Protein AF-A0A3D8J5A1-F1 (afdb_monomer_lite)

Foldseek 3Di:
DQFEFAAAEEEFDDCVQFPDDVCPPHPNPDGGHPVNVVVLCVVHNYLAYEYEDDPTPDQVSSVVVVLVVCVVDVRHQAYAGALVCVVVLPPRPRHQEYEDQCAVDDPCLLVDPVNVVSVVVQLVRPRYAYEYNAALVCLQSVLVVLVVSLSHQYECPQLNHDPLVDCPSSLVSLQSCQPSLSYAYELEHDLPDDPVRDLVSLLVSLVSNCVRQNLLRAAYHHHPPSDPDRPVRSCVSVVVSVVVVVDDPVSVSCRRPVSSCVRRVGASPKDKWKWKWFFDPVCVVVLCVCVVCPDPQLVVLCVVLQKDPWDWDDDDRMIIIIIIHRDDDNVVSVVSCVPRPVSVVSCVSNVVRTGEPDPPDRIGTDDDPDDDD

pLDDT: mean 92.97, std 7.78, range [48.56, 98.81]

Sequence (373 aa):
MQYSIVDTHFHIWERKDIPIEWIKHTKFDRDFSFEDYLKAYENIHLIGGVYIEIDSSDKQKEFAYISNLARQKNKILGIVTHTDTYLESIGVKKICGVREVLHTAKSTKINDKKFLETLSQIAKTKDFVFEACVLSDDIPELAKLAKEFKNLKIVLNHFGNPDIQNLENYKRDLLLLRDCANVYCKLSPSDHFDLQISQEKYEKLFAIVFEIFGKERMVFGSNYPVSSFTPKEWLEITTKNLKKLKLNDLDISKIYKDNAYLLYSISSPIQRFGQVIKVKKEKLDEYIALHSNVWKGVNDALKKSNIQNYSIYHYKDFLFAYFEYVGEDFAKDMEKIAQDPITKEWWKCTDPCQVSLSKTQQWLDIQEVFHLD

Structure (mmCIF, N/CA/C/O backbone):
data_AF-A0A3D8J5A1-F1
#
_entry.id   AF-A0A3D8J5A1-F1
#
loop_
_atom_site.group_PDB
_atom_site.id
_atom_site.type_symbol
_atom_site.label_atom_id
_atom_site.label_alt_id
_atom_site.label_comp_id
_atom_site.label_asym_id
_atom_site.label_entity_id
_atom_site.label_seq_id
_atom_site.pdbx_PDB_ins_code
_atom_site.Cartn_x
_atom_site.Cartn_y
_atom_site.Cartn_z
_atom_site.occupancy
_atom_site.B_iso_or_equiv
_atom_site.auth_seq_id
_atom_site.auth_comp_id
_atom_site.auth_asym_id
_atom_site.auth_atom_id
_atom_site.pdbx_PDB_model_num
ATOM 1 N N . MET A 1 1 ? 12.497 2.551 16.944 1.00 48.56 1 MET A N 1
ATOM 2 C CA . MET A 1 1 ? 11.028 2.523 16.803 1.00 48.56 1 MET A CA 1
ATOM 3 C C . MET A 1 1 ? 10.682 1.525 15.718 1.00 48.56 1 MET A C 1
ATOM 5 O O . MET A 1 1 ? 11.414 1.462 14.736 1.00 48.56 1 MET A O 1
ATOM 9 N N . GLN A 1 2 ? 9.639 0.726 15.919 1.00 79.88 2 GLN A N 1
ATOM 10 C CA . GLN A 1 2 ? 9.130 -0.205 14.915 1.00 79.88 2 GLN A CA 1
ATOM 11 C C . GLN A 1 2 ? 8.071 0.553 14.107 1.00 79.88 2 GLN A C 1
ATOM 13 O O . GLN A 1 2 ? 7.068 0.977 14.674 1.00 79.88 2 GLN A O 1
ATOM 18 N N . TYR A 1 3 ? 8.339 0.831 12.831 1.00 91.31 3 TYR A N 1
ATOM 19 C CA . TYR A 1 3 ? 7.370 1.514 11.972 1.00 91.31 3 TYR A CA 1
ATOM 20 C C . TYR A 1 3 ? 6.224 0.561 11.609 1.00 91.31 3 TYR A C 1
ATOM 22 O O . TYR A 1 3 ? 6.446 -0.640 11.442 1.00 91.31 3 TYR A O 1
ATOM 30 N N . SER A 1 4 ? 5.018 1.106 11.455 1.00 93.56 4 SER A N 1
ATOM 31 C CA . SER A 1 4 ? 3.888 0.389 10.861 1.00 93.56 4 SER A CA 1
ATOM 32 C C . SER A 1 4 ? 3.993 0.454 9.339 1.00 93.56 4 SER A C 1
ATOM 34 O O . SER A 1 4 ? 4.206 1.537 8.795 1.00 93.56 4 SER A O 1
ATOM 36 N N . ILE A 1 5 ? 3.851 -0.683 8.659 1.00 97.31 5 ILE A N 1
ATOM 37 C CA . ILE A 1 5 ? 4.144 -0.808 7.225 1.00 97.31 5 ILE A CA 1
ATOM 38 C C . ILE A 1 5 ? 2.876 -1.116 6.431 1.00 97.31 5 ILE A C 1
ATOM 40 O O . ILE A 1 5 ? 2.146 -2.053 6.764 1.00 97.31 5 ILE A O 1
ATOM 44 N N . VAL A 1 6 ? 2.656 -0.366 5.353 1.00 98.12 6 VAL A N 1
ATOM 45 C CA . VAL A 1 6 ? 1.813 -0.764 4.224 1.00 98.12 6 VAL A CA 1
ATOM 46 C C . VAL A 1 6 ? 2.735 -1.134 3.071 1.00 98.12 6 VAL A C 1
ATOM 48 O O . VAL A 1 6 ? 3.424 -0.283 2.512 1.00 98.12 6 VAL A O 1
ATOM 51 N N . ASP A 1 7 ? 2.767 -2.413 2.719 1.00 98.62 7 ASP A N 1
ATOM 52 C CA . ASP A 1 7 ? 3.565 -2.887 1.595 1.00 98.62 7 ASP A CA 1
ATOM 53 C C . ASP A 1 7 ? 2.820 -2.648 0.283 1.00 98.62 7 ASP A C 1
ATOM 55 O O . ASP A 1 7 ? 1.920 -3.399 -0.084 1.00 98.62 7 ASP A O 1
ATOM 59 N N . THR A 1 8 ? 3.172 -1.591 -0.439 1.00 98.69 8 THR A N 1
ATOM 60 C CA . THR A 1 8 ? 2.465 -1.233 -1.677 1.00 98.69 8 THR A CA 1
ATOM 61 C C . THR A 1 8 ? 2.812 -2.127 -2.867 1.00 98.69 8 THR A C 1
ATOM 63 O O . THR A 1 8 ? 2.357 -1.851 -3.978 1.00 98.69 8 THR A O 1
ATOM 66 N N . HIS A 1 9 ? 3.643 -3.159 -2.690 1.00 98.69 9 HIS A N 1
ATOM 67 C CA . HIS A 1 9 ? 4.037 -4.033 -3.789 1.00 98.69 9 HIS A CA 1
ATOM 68 C C . HIS A 1 9 ? 4.459 -5.406 -3.299 1.00 98.69 9 HIS A C 1
ATOM 70 O O . HIS A 1 9 ? 5.626 -5.635 -2.974 1.00 98.69 9 HIS A O 1
ATOM 76 N N . PHE A 1 10 ? 3.507 -6.326 -3.322 1.00 98.62 10 PHE A N 1
ATOM 77 C CA . PHE A 1 10 ? 3.778 -7.737 -3.133 1.00 98.62 10 PHE A CA 1
ATOM 78 C C . PHE A 1 10 ? 3.007 -8.570 -4.153 1.00 98.62 10 PHE A C 1
ATOM 80 O O . PHE A 1 10 ? 1.979 -8.154 -4.696 1.00 98.62 10 PHE A O 1
ATOM 87 N N . HIS A 1 11 ? 3.506 -9.776 -4.348 1.00 98.19 11 HIS A N 1
ATOM 88 C CA . HIS A 1 11 ? 2.942 -10.812 -5.185 1.00 98.19 11 HIS A CA 1
ATOM 89 C C . HIS A 1 11 ? 2.745 -12.067 -4.340 1.00 98.19 11 HIS A C 1
ATOM 91 O O . HIS A 1 11 ? 3.505 -12.341 -3.411 1.00 98.19 11 HIS A O 1
ATOM 97 N N . ILE A 1 12 ? 1.724 -12.842 -4.676 1.00 97.94 12 ILE A N 1
ATOM 98 C CA . ILE A 1 12 ? 1.476 -14.177 -4.131 1.00 97.94 12 ILE A CA 1
ATOM 99 C C . ILE A 1 12 ? 0.846 -15.019 -5.225 1.00 97.94 12 ILE A C 1
ATOM 101 O O . ILE A 1 12 ? 0.137 -14.490 -6.082 1.00 97.94 12 ILE A O 1
ATOM 105 N N . TRP A 1 13 ? 1.072 -16.324 -5.187 1.00 97.69 13 TRP A N 1
ATOM 106 C CA . TRP A 1 13 ? 0.448 -17.237 -6.129 1.00 97.69 13 TRP A CA 1
ATOM 107 C C . TRP A 1 13 ? 0.431 -18.674 -5.630 1.00 97.69 13 TRP A C 1
ATOM 109 O O . TRP A 1 13 ? 1.306 -19.125 -4.890 1.00 97.69 13 TRP A O 1
ATOM 119 N N . GLU A 1 14 ? -0.570 -19.394 -6.121 1.00 95.75 14 GLU A N 1
ATOM 120 C CA . GLU A 1 14 ? -0.740 -20.833 -5.980 1.00 95.75 14 GLU A CA 1
ATOM 121 C C . GLU A 1 14 ? -0.806 -21.405 -7.399 1.00 95.75 14 GLU A C 1
ATOM 123 O O . GLU A 1 14 ? -1.753 -21.125 -8.139 1.00 95.75 14 GLU A O 1
ATOM 128 N N . ARG A 1 15 ? 0.192 -22.189 -7.820 1.00 94.19 15 ARG A N 1
ATOM 129 C CA . ARG A 1 15 ? 0.335 -22.645 -9.221 1.00 94.19 15 ARG A CA 1
ATOM 130 C C . ARG A 1 15 ? -0.824 -23.520 -9.692 1.00 94.19 15 ARG A C 1
ATOM 132 O O . ARG A 1 15 ? -1.097 -23.600 -10.887 1.00 94.19 15 ARG A O 1
ATOM 139 N N . LYS A 1 16 ? -1.523 -24.175 -8.759 1.00 93.56 16 LYS A N 1
ATOM 140 C CA . LYS A 1 16 ? -2.752 -24.930 -9.056 1.00 93.56 16 LYS A CA 1
ATOM 141 C C . LYS A 1 16 ? -3.898 -24.007 -9.501 1.00 93.56 16 LYS A C 1
ATOM 143 O O . LYS A 1 16 ? -4.737 -24.403 -10.310 1.00 93.56 16 LYS A O 1
ATOM 148 N N . ASP A 1 17 ? -3.923 -22.779 -8.984 1.00 93.00 17 ASP A N 1
ATOM 149 C CA . ASP A 1 17 ? -5.004 -21.820 -9.177 1.00 93.00 17 ASP A CA 1
ATOM 150 C C . ASP A 1 17 ? -4.666 -20.819 -10.284 1.00 93.00 17 ASP A C 1
ATOM 152 O O . ASP A 1 17 ? -5.542 -20.511 -11.087 1.00 93.00 17 ASP A O 1
ATOM 156 N N . ILE A 1 18 ? -3.410 -20.379 -10.414 1.00 94.00 18 ILE A N 1
ATOM 157 C CA . ILE A 1 18 ? -2.995 -19.370 -11.400 1.00 94.00 18 ILE A CA 1
ATOM 158 C C . ILE A 1 18 ? -1.821 -19.888 -12.252 1.00 94.00 18 ILE A C 1
ATOM 160 O O . ILE A 1 18 ? -0.766 -20.203 -11.699 1.00 94.00 18 ILE A O 1
ATOM 164 N N . PRO A 1 19 ? -1.957 -19.967 -13.592 1.00 93.88 19 PRO A N 1
ATOM 165 C CA . PRO A 1 19 ? -0.869 -20.386 -14.470 1.00 93.88 19 PRO A CA 1
ATOM 166 C C . PRO A 1 19 ? 0.100 -19.228 -14.746 1.00 93.88 19 PRO A C 1
ATOM 168 O O . PRO A 1 19 ? -0.302 -18.149 -15.192 1.00 93.88 19 PRO A O 1
ATOM 171 N N . ILE A 1 20 ? 1.392 -19.450 -14.516 1.00 94.81 20 ILE A N 1
ATOM 172 C CA . ILE A 1 20 ? 2.431 -18.423 -14.644 1.00 94.81 20 ILE A CA 1
ATOM 173 C C . ILE A 1 20 ? 3.591 -19.016 -15.442 1.00 94.81 20 ILE A C 1
ATOM 175 O O . ILE A 1 20 ? 4.224 -19.978 -15.010 1.00 94.81 20 ILE A O 1
ATOM 179 N N . GLU A 1 21 ? 3.856 -18.472 -16.628 1.00 93.56 21 GLU A N 1
ATOM 180 C CA . GLU A 1 21 ? 4.870 -19.031 -17.530 1.00 93.56 21 GLU A CA 1
ATOM 181 C C . GLU A 1 21 ? 6.288 -18.595 -17.150 1.00 93.56 21 GLU A C 1
ATOM 183 O O . GLU A 1 21 ? 7.206 -19.413 -17.170 1.00 93.56 21 GLU A O 1
ATOM 188 N N . TRP A 1 22 ? 6.472 -17.335 -16.742 1.00 91.62 22 TRP A N 1
ATOM 189 C CA . TRP A 1 22 ? 7.800 -16.760 -16.501 1.00 91.62 22 TRP A CA 1
ATOM 190 C C . TRP A 1 22 ? 8.533 -17.356 -15.288 1.00 91.62 22 TRP A C 1
ATOM 192 O O . TRP A 1 22 ? 9.754 -17.246 -15.203 1.00 91.62 22 TRP A O 1
ATOM 202 N N . ILE A 1 23 ? 7.823 -18.022 -14.369 1.00 93.94 23 ILE A N 1
ATOM 203 C CA . ILE A 1 23 ? 8.442 -18.655 -13.194 1.00 93.94 23 ILE A CA 1
ATOM 204 C C . ILE A 1 23 ? 9.033 -20.036 -13.491 1.00 93.94 23 ILE A C 1
ATOM 206 O O . ILE A 1 23 ? 9.854 -20.508 -12.701 1.00 93.94 23 ILE A O 1
ATOM 210 N N . LYS A 1 24 ? 8.642 -20.698 -14.589 1.00 93.81 24 LYS A N 1
ATOM 211 C CA . LYS A 1 24 ? 9.072 -22.074 -14.887 1.00 93.81 24 LYS A CA 1
ATOM 212 C C . LYS A 1 24 ? 10.592 -22.158 -14.984 1.00 93.81 24 LYS A C 1
ATOM 214 O O . LYS A 1 24 ? 11.225 -21.335 -15.639 1.00 93.81 24 LYS A O 1
ATOM 219 N N . HIS A 1 25 ? 11.177 -23.172 -14.348 1.00 93.81 25 HIS A N 1
ATOM 220 C CA . HIS A 1 25 ? 12.636 -23.376 -14.293 1.00 93.81 25 HIS A CA 1
ATOM 221 C C . HIS A 1 25 ? 13.428 -22.251 -13.600 1.00 93.81 25 HIS A C 1
ATOM 223 O O . HIS A 1 25 ? 14.651 -22.184 -13.728 1.00 93.81 25 HIS A O 1
ATOM 229 N N . THR A 1 26 ? 12.761 -21.388 -12.833 1.00 93.44 26 THR A N 1
ATOM 230 C CA . THR A 1 26 ? 13.408 -20.378 -11.987 1.00 93.44 26 THR A CA 1
ATOM 231 C C . THR A 1 26 ? 13.314 -20.771 -10.509 1.00 93.44 26 THR A C 1
ATOM 233 O O . THR A 1 26 ? 12.595 -21.698 -10.135 1.00 93.44 26 THR A O 1
ATOM 236 N N . LYS A 1 27 ? 13.984 -20.021 -9.623 1.00 92.81 27 LYS A N 1
ATOM 237 C CA . LYS A 1 27 ? 13.817 -20.171 -8.162 1.00 92.81 27 LYS A CA 1
ATOM 238 C C . LYS A 1 27 ? 12.383 -19.894 -7.676 1.00 92.81 27 LYS A C 1
ATOM 240 O O . LYS A 1 27 ? 12.046 -20.238 -6.544 1.00 92.81 27 LYS A O 1
ATOM 245 N N . PHE A 1 28 ? 11.564 -19.266 -8.521 1.00 95.31 28 PHE A N 1
ATOM 246 C CA . PHE A 1 28 ? 10.176 -18.913 -8.249 1.00 95.31 28 PHE A CA 1
ATOM 247 C C . PHE A 1 28 ? 9.182 -19.999 -8.676 1.00 95.31 28 PHE A C 1
ATOM 249 O O . PHE A 1 28 ? 7.988 -19.819 -8.458 1.00 95.31 28 PHE A O 1
ATOM 256 N N . ASP A 1 29 ? 9.644 -21.133 -9.224 1.00 95.38 29 ASP A N 1
ATOM 257 C CA . ASP A 1 29 ? 8.801 -22.289 -9.574 1.00 95.38 29 ASP A CA 1
ATOM 258 C C . ASP A 1 29 ? 8.343 -23.075 -8.328 1.00 95.38 29 ASP A C 1
ATOM 260 O O . ASP A 1 29 ? 8.680 -24.239 -8.089 1.00 95.38 29 ASP A O 1
ATOM 264 N N . ARG A 1 30 ? 7.603 -22.384 -7.467 1.00 95.88 30 ARG A N 1
ATOM 265 C CA . ARG A 1 30 ? 7.028 -22.851 -6.206 1.00 95.88 30 ARG A CA 1
ATOM 266 C C . ARG A 1 30 ? 5.864 -21.944 -5.832 1.00 95.88 30 ARG A C 1
ATOM 268 O O . ARG A 1 30 ? 5.722 -20.859 -6.386 1.00 95.88 30 ARG A O 1
ATOM 275 N N . ASP A 1 31 ? 5.052 -22.386 -4.886 1.00 97.50 31 ASP A N 1
ATOM 276 C CA . ASP A 1 31 ? 3.944 -21.583 -4.376 1.00 97.50 31 ASP A CA 1
ATOM 277 C C . ASP A 1 31 ? 4.452 -20.564 -3.345 1.00 97.50 31 ASP A C 1
ATOM 279 O O . ASP A 1 31 ? 5.412 -20.823 -2.601 1.00 97.50 31 ASP A O 1
ATOM 283 N N . PHE A 1 32 ? 3.813 -19.397 -3.334 1.00 97.69 32 PHE A N 1
ATOM 284 C CA . PHE A 1 32 ? 4.023 -18.330 -2.361 1.00 97.69 32 PHE A CA 1
ATOM 285 C C . PHE A 1 32 ? 2.653 -17.873 -1.882 1.00 97.69 32 PHE A C 1
ATOM 287 O O . PHE A 1 32 ? 2.005 -17.027 -2.501 1.00 97.69 32 PHE A O 1
ATOM 294 N N . SER A 1 33 ? 2.202 -18.488 -0.793 1.00 97.25 33 SER A N 1
ATOM 295 C CA . SER A 1 33 ? 0.874 -18.254 -0.242 1.00 97.25 33 SER A CA 1
ATOM 296 C C . SER A 1 33 ? 0.780 -16.894 0.455 1.00 97.25 33 SER A C 1
ATOM 298 O O . SER A 1 33 ? 1.781 -16.267 0.820 1.00 97.25 33 SER A O 1
ATOM 300 N N . PHE A 1 34 ? -0.448 -16.447 0.716 1.00 97.56 34 PHE A N 1
ATOM 301 C CA . PHE A 1 34 ? -0.676 -15.267 1.549 1.00 97.56 34 PHE A CA 1
ATOM 302 C C . PHE A 1 34 ? -0.121 -15.439 2.971 1.00 97.56 34 PHE A C 1
ATOM 304 O O . PHE A 1 34 ? 0.399 -14.495 3.562 1.00 97.56 34 PHE A O 1
ATOM 311 N N . GLU A 1 35 ? -0.185 -16.647 3.521 1.00 97.50 35 GLU A N 1
ATOM 312 C CA . GLU A 1 35 ? 0.385 -16.972 4.823 1.00 97.50 35 GLU A CA 1
ATOM 313 C C . GLU A 1 35 ? 1.916 -16.871 4.818 1.00 97.50 35 GLU A C 1
ATOM 315 O O . GLU A 1 35 ? 2.491 -16.414 5.804 1.00 97.50 35 GLU A O 1
ATOM 320 N N . ASP A 1 36 ? 2.587 -17.241 3.725 1.00 98.12 36 ASP A N 1
ATOM 321 C CA . ASP A 1 36 ? 4.044 -17.094 3.611 1.00 98.12 36 ASP A CA 1
ATOM 322 C C . ASP A 1 36 ? 4.462 -15.629 3.494 1.00 98.12 36 ASP A C 1
ATOM 324 O O . ASP A 1 36 ? 5.452 -15.223 4.108 1.00 98.12 36 ASP A O 1
ATOM 328 N N . TYR A 1 37 ? 3.661 -14.819 2.800 1.00 98.38 37 TYR A N 1
ATOM 329 C CA . TYR A 1 37 ? 3.808 -13.366 2.798 1.00 98.38 37 TYR A CA 1
ATOM 330 C C . TYR A 1 37 ? 3.698 -12.784 4.217 1.00 98.38 37 TYR A C 1
ATOM 332 O O . TYR A 1 37 ? 4.567 -12.022 4.639 1.00 98.38 37 TYR A O 1
ATOM 340 N N . LEU A 1 38 ? 2.695 -13.189 5.007 1.00 97.50 38 LEU A N 1
ATOM 341 C CA . LEU A 1 38 ? 2.572 -12.728 6.397 1.00 97.50 38 LEU A CA 1
ATOM 342 C C . LEU A 1 38 ? 3.755 -13.173 7.270 1.00 97.50 38 LEU A C 1
ATOM 344 O O . LEU A 1 38 ? 4.246 -12.379 8.073 1.00 97.50 38 LEU A O 1
ATOM 348 N N . LYS A 1 39 ? 4.245 -14.408 7.098 1.00 97.81 39 LYS A N 1
ATOM 349 C CA . LYS A 1 39 ? 5.443 -14.904 7.802 1.00 97.81 39 LYS A CA 1
ATOM 350 C C . LYS A 1 39 ? 6.696 -14.108 7.438 1.00 97.81 39 LYS A C 1
ATOM 352 O O . LYS A 1 39 ? 7.538 -13.883 8.298 1.00 97.81 39 LYS A O 1
ATOM 357 N N . ALA A 1 40 ? 6.824 -13.639 6.197 1.00 97.56 40 ALA A N 1
ATOM 358 C CA . ALA A 1 40 ? 7.962 -12.815 5.778 1.00 97.56 40 ALA A CA 1
ATOM 359 C C . ALA A 1 40 ? 8.036 -11.461 6.515 1.00 97.56 40 ALA A C 1
ATOM 361 O O . ALA A 1 40 ? 9.093 -10.828 6.544 1.00 97.56 40 ALA A O 1
ATOM 362 N N . TYR A 1 41 ? 6.929 -11.042 7.134 1.00 97.31 41 TYR A N 1
ATOM 363 C CA . TYR A 1 41 ? 6.813 -9.862 7.990 1.00 97.31 41 TYR A CA 1
ATOM 364 C C . TYR A 1 41 ? 6.817 -10.189 9.490 1.00 97.31 41 TYR A C 1
ATOM 366 O O . TYR A 1 41 ? 6.463 -9.337 10.307 1.00 97.31 41 TYR A O 1
ATOM 374 N N . GLU A 1 42 ? 7.218 -11.397 9.891 1.00 92.19 42 GLU A N 1
ATOM 375 C CA . GLU A 1 42 ? 7.339 -11.746 11.305 1.00 92.19 42 GLU A CA 1
ATOM 376 C C . GLU A 1 42 ? 8.245 -10.738 12.036 1.00 92.19 42 GLU A C 1
ATOM 378 O O . GLU A 1 42 ? 9.321 -10.368 11.563 1.00 92.19 42 GLU A O 1
ATOM 383 N N . ASN A 1 43 ? 7.799 -10.266 13.203 1.00 90.75 43 ASN A N 1
ATOM 384 C CA . ASN A 1 43 ? 8.460 -9.206 13.976 1.00 90.75 43 ASN A CA 1
ATOM 385 C C . ASN A 1 43 ? 8.532 -7.833 13.274 1.00 90.75 43 ASN A C 1
ATOM 387 O O . ASN A 1 43 ? 9.307 -6.965 13.684 1.00 90.75 43 ASN A O 1
ATOM 391 N N . ILE A 1 44 ? 7.708 -7.590 12.256 1.00 94.50 44 ILE A N 1
ATOM 392 C CA . ILE A 1 44 ? 7.469 -6.275 11.652 1.00 94.50 44 ILE A CA 1
ATOM 393 C C . ILE A 1 44 ? 5.977 -5.973 11.785 1.00 94.50 44 ILE A C 1
ATOM 395 O O . ILE A 1 44 ? 5.131 -6.832 11.548 1.00 94.50 44 ILE A O 1
ATOM 399 N N . HIS A 1 45 ? 5.625 -4.742 12.159 1.00 95.06 45 HIS A N 1
ATOM 400 C CA . HIS A 1 45 ? 4.222 -4.346 12.241 1.00 95.06 45 HIS A CA 1
ATOM 401 C C . HIS A 1 45 ? 3.646 -4.091 10.838 1.00 95.06 45 HIS A C 1
ATOM 403 O O . HIS A 1 45 ? 3.522 -2.952 10.388 1.00 95.06 45 HIS A O 1
ATOM 409 N N . LEU A 1 46 ? 3.312 -5.165 10.122 1.00 95.88 46 LEU A N 1
ATOM 410 C CA . LEU A 1 46 ? 2.617 -5.097 8.840 1.00 95.88 46 LEU A CA 1
ATOM 411 C C . LEU A 1 46 ? 1.135 -4.788 9.067 1.00 95.88 46 LEU A C 1
ATOM 413 O O . LEU A 1 46 ? 0.407 -5.604 9.640 1.00 95.88 46 LEU A O 1
ATOM 417 N N . ILE A 1 47 ? 0.662 -3.655 8.556 1.00 94.38 47 ILE A N 1
ATOM 418 C CA . ILE A 1 47 ? -0.768 -3.327 8.499 1.00 94.38 47 ILE A CA 1
ATOM 419 C C . ILE A 1 47 ? -1.430 -4.205 7.437 1.00 94.38 47 ILE A C 1
ATOM 421 O O . ILE A 1 47 ? -2.393 -4.914 7.734 1.00 94.38 47 ILE A O 1
ATOM 425 N N . GLY A 1 48 ? -0.854 -4.211 6.238 1.00 95.75 48 GLY A N 1
ATOM 426 C CA . GLY A 1 48 ? -1.277 -4.978 5.075 1.00 95.75 48 GLY A CA 1
ATOM 427 C C . GLY A 1 48 ? -0.530 -4.509 3.830 1.00 95.75 48 GLY A C 1
ATOM 428 O O . GLY A 1 48 ? 0.470 -3.802 3.947 1.00 95.75 48 GLY A O 1
ATOM 429 N N . GLY A 1 49 ? -1.014 -4.868 2.647 1.00 97.75 49 GLY A N 1
ATOM 430 C CA . GLY A 1 49 ? -0.358 -4.483 1.405 1.00 97.75 49 GLY A CA 1
ATOM 431 C C . GLY A 1 49 ? -1.286 -4.328 0.210 1.00 97.75 49 GLY A C 1
ATOM 432 O O . GLY A 1 49 ? -2.473 -4.660 0.268 1.00 97.75 49 GLY A O 1
ATOM 433 N N . VAL A 1 50 ? -0.712 -3.842 -0.884 1.00 98.50 50 VAL A N 1
ATOM 434 C CA . VAL A 1 50 ? -1.329 -3.781 -2.207 1.00 98.50 50 VAL A CA 1
ATOM 435 C C . VAL A 1 50 ? -0.761 -4.920 -3.045 1.00 98.50 50 VAL A C 1
ATOM 437 O O . VAL A 1 50 ? 0.437 -4.950 -3.329 1.00 98.50 50 VAL A O 1
ATOM 440 N N . TYR A 1 51 ? -1.629 -5.865 -3.407 1.00 98.62 51 TYR A N 1
ATOM 441 C CA . TYR A 1 51 ? -1.279 -6.928 -4.341 1.00 98.62 51 TYR A CA 1
ATOM 442 C C . TYR A 1 51 ? -1.063 -6.318 -5.719 1.00 98.62 51 TYR A C 1
ATOM 444 O O . TYR A 1 51 ? -1.886 -5.516 -6.164 1.00 98.62 51 TYR A O 1
ATOM 452 N N . ILE A 1 52 ? -0.007 -6.736 -6.401 1.00 98.50 52 ILE A N 1
ATOM 453 C CA . ILE A 1 52 ? 0.259 -6.368 -7.787 1.00 98.50 52 ILE A CA 1
ATOM 454 C C . ILE A 1 52 ? 0.161 -7.626 -8.645 1.00 98.50 52 ILE A C 1
ATOM 456 O O . ILE A 1 52 ? 0.651 -8.684 -8.243 1.00 98.50 52 ILE A O 1
ATOM 460 N N . GLU A 1 53 ? -0.463 -7.500 -9.815 1.00 97.38 53 GLU A N 1
ATOM 461 C CA . GLU A 1 53 ? -0.569 -8.597 -10.774 1.00 97.38 53 GLU A CA 1
ATOM 462 C C . GLU A 1 53 ? 0.779 -9.272 -11.088 1.00 97.38 53 GLU A C 1
ATOM 464 O O . GLU A 1 53 ? 1.845 -8.656 -10.965 1.00 97.38 53 GLU A O 1
ATOM 469 N N . ILE A 1 54 ? 0.728 -10.556 -11.438 1.00 95.81 54 ILE A N 1
ATOM 470 C CA . ILE A 1 54 ? 1.906 -11.434 -11.548 1.00 95.81 54 ILE A CA 1
ATOM 471 C C . ILE A 1 54 ? 2.233 -11.851 -12.984 1.00 95.81 54 ILE A C 1
ATOM 473 O O . ILE A 1 54 ? 2.926 -12.849 -13.178 1.00 95.81 54 ILE A O 1
ATOM 477 N N . ASP A 1 55 ? 1.726 -11.138 -13.987 1.00 93.88 55 ASP A N 1
ATOM 478 C CA . ASP A 1 55 ? 1.848 -11.480 -15.406 1.00 93.88 55 ASP A CA 1
ATOM 479 C C . ASP A 1 55 ? 1.401 -12.923 -15.698 1.00 93.88 55 ASP A C 1
ATOM 481 O O . ASP A 1 55 ? 2.087 -13.718 -16.350 1.00 93.88 55 ASP A O 1
ATOM 485 N N . SER A 1 56 ? 0.246 -13.309 -15.139 1.00 94.75 56 SER A N 1
ATOM 486 C CA . SER A 1 56 ? -0.322 -14.628 -15.394 1.00 94.75 56 SER A CA 1
ATOM 487 C C . SER A 1 56 ? -0.655 -14.801 -16.875 1.00 94.75 56 SER A C 1
ATOM 489 O O . SER A 1 56 ? -1.237 -13.928 -17.522 1.00 94.75 56 SER A O 1
ATOM 491 N N . SER A 1 57 ? -0.384 -16.003 -17.387 1.00 92.62 57 SER A N 1
ATOM 492 C CA . SER A 1 57 ? -0.854 -16.425 -18.713 1.00 92.62 57 SER A CA 1
ATOM 493 C C . SER A 1 57 ? -2.386 -16.479 -18.829 1.00 92.62 57 SER A C 1
ATOM 495 O O . SER A 1 57 ? -2.911 -16.472 -19.941 1.00 92.62 57 SER A O 1
ATOM 497 N N . ASP A 1 58 ? -3.104 -16.481 -17.698 1.00 95.12 58 ASP A N 1
ATOM 498 C CA . ASP A 1 58 ? -4.558 -16.351 -17.613 1.00 95.12 58 ASP A CA 1
ATOM 499 C C . ASP A 1 58 ? -4.936 -15.219 -16.639 1.00 95.12 58 ASP A C 1
ATOM 501 O O . ASP A 1 58 ? -5.233 -15.423 -15.457 1.00 95.12 58 ASP A O 1
ATOM 505 N N . LYS A 1 59 ? -4.924 -13.993 -17.171 1.00 95.00 59 LYS A N 1
ATOM 506 C CA . LYS A 1 59 ? -5.186 -12.744 -16.436 1.00 95.00 59 LYS A CA 1
ATOM 507 C C . LYS A 1 59 ? -6.564 -12.707 -15.769 1.00 95.00 59 LYS A C 1
ATOM 509 O O . LYS A 1 59 ? -6.715 -12.133 -14.692 1.00 95.00 59 LYS A O 1
ATOM 514 N N . GLN A 1 60 ? -7.569 -13.330 -16.387 1.00 94.44 60 GLN A N 1
ATOM 515 C CA . GLN A 1 60 ? -8.931 -13.390 -15.845 1.00 94.44 60 GLN A CA 1
ATOM 516 C C . GLN A 1 60 ? -9.001 -14.337 -14.647 1.00 94.44 60 GLN A C 1
ATOM 518 O O . GLN A 1 60 ? -9.617 -14.013 -13.628 1.00 94.44 60 GLN A O 1
ATOM 523 N N . LYS A 1 61 ? -8.328 -15.490 -14.730 1.00 95.56 61 LYS A N 1
ATOM 524 C CA . LYS A 1 61 ? -8.239 -16.431 -13.611 1.00 95.56 61 LYS A CA 1
ATOM 525 C C . LYS A 1 61 ? -7.478 -15.835 -12.431 1.00 95.56 61 LYS A C 1
ATOM 527 O O . LYS A 1 61 ? -7.928 -15.975 -11.294 1.00 95.56 61 LYS A O 1
ATOM 532 N N . GLU A 1 62 ? -6.388 -15.118 -12.696 1.00 97.31 62 GLU A N 1
ATOM 533 C CA . GLU A 1 62 ? -5.669 -14.354 -11.676 1.00 97.31 62 GLU A CA 1
ATOM 534 C C . GLU A 1 62 ? -6.576 -13.312 -11.007 1.00 97.31 62 GLU A C 1
ATOM 536 O O . GLU A 1 62 ? -6.713 -13.318 -9.782 1.00 97.31 62 GLU A O 1
ATOM 541 N N . PHE A 1 63 ? -7.245 -12.466 -11.799 1.00 96.31 63 PHE A N 1
ATOM 542 C CA . PHE A 1 63 ? -8.169 -11.446 -11.300 1.00 96.31 63 PHE A CA 1
ATOM 543 C C . PHE A 1 63 ? -9.265 -12.050 -10.412 1.00 96.31 63 PHE A C 1
ATOM 545 O O . PHE A 1 63 ? -9.522 -11.545 -9.313 1.00 96.31 63 PHE A O 1
ATOM 552 N N . ALA A 1 64 ? -9.881 -13.154 -10.841 1.00 95.19 64 ALA A N 1
ATOM 553 C CA . ALA A 1 64 ? -10.908 -13.848 -10.070 1.00 95.19 64 ALA A CA 1
ATOM 554 C C . ALA A 1 64 ? -10.354 -14.427 -8.757 1.00 95.19 64 ALA A C 1
ATOM 556 O O . ALA A 1 64 ? -10.976 -14.261 -7.701 1.00 95.19 64 ALA A O 1
ATOM 557 N N . TYR A 1 65 ? -9.181 -15.067 -8.806 1.00 96.19 65 TYR A N 1
ATOM 558 C CA . TYR A 1 65 ? -8.518 -15.638 -7.635 1.00 96.19 65 TYR A CA 1
ATOM 559 C C . TYR A 1 65 ? -8.232 -14.568 -6.578 1.00 96.19 65 TYR A C 1
ATOM 561 O O . TYR A 1 65 ? -8.696 -14.683 -5.438 1.00 96.19 65 TYR A O 1
ATOM 569 N N . ILE A 1 66 ? -7.521 -13.500 -6.952 1.00 97.06 66 ILE A N 1
ATOM 570 C CA . ILE A 1 66 ? -7.090 -12.484 -5.987 1.00 97.06 66 ILE A CA 1
ATOM 571 C C . ILE A 1 66 ? -8.267 -11.664 -5.455 1.00 97.06 66 ILE A C 1
ATOM 573 O O . ILE A 1 66 ? -8.314 -11.357 -4.261 1.00 97.06 66 ILE A O 1
ATOM 577 N N . SER A 1 67 ? -9.273 -11.396 -6.293 1.00 93.88 67 SER A N 1
ATOM 578 C CA . SER A 1 67 ? -10.511 -10.735 -5.867 1.00 93.88 67 SER A CA 1
ATOM 579 C C . SER A 1 67 ? -11.263 -11.559 -4.822 1.00 93.88 67 SER A C 1
ATOM 581 O O . SER A 1 67 ? -11.785 -11.004 -3.853 1.00 93.88 67 SER A O 1
ATOM 583 N N . ASN A 1 68 ? -11.313 -12.886 -4.978 1.00 93.50 68 ASN A N 1
ATOM 584 C CA . ASN A 1 68 ? -11.931 -13.767 -3.989 1.00 93.50 68 ASN A CA 1
ATOM 585 C C . ASN A 1 68 ? -11.106 -13.834 -2.695 1.00 93.50 68 ASN A C 1
ATOM 587 O O . ASN A 1 68 ? -11.658 -13.713 -1.600 1.00 93.50 68 ASN A O 1
ATOM 591 N N . LEU A 1 69 ? -9.784 -13.968 -2.812 1.00 92.38 69 LEU A N 1
ATOM 592 C CA . LEU A 1 69 ? -8.887 -14.033 -1.661 1.00 92.38 69 LEU A CA 1
ATOM 593 C C . LEU A 1 69 ? -8.949 -12.748 -0.820 1.00 92.38 69 LEU A C 1
ATOM 595 O O . LEU A 1 69 ? -9.063 -12.808 0.404 1.00 92.38 69 LEU A O 1
ATOM 599 N N . ALA A 1 70 ? -8.970 -11.576 -1.456 1.00 90.81 70 ALA A N 1
ATOM 600 C CA . ALA A 1 70 ? -9.009 -10.289 -0.763 1.00 90.81 70 ALA A CA 1
ATOM 601 C C . ALA A 1 70 ? -10.315 -10.025 0.002 1.00 90.81 70 ALA A C 1
ATOM 603 O O . ALA A 1 70 ? -10.319 -9.209 0.929 1.00 90.81 70 ALA A O 1
ATOM 604 N N . ARG A 1 71 ? -11.413 -10.724 -0.324 1.00 85.19 71 ARG A N 1
ATOM 605 C CA . ARG A 1 71 ? -12.650 -10.702 0.485 1.00 85.19 71 ARG A CA 1
ATOM 606 C C . ARG A 1 71 ? -12.477 -11.419 1.822 1.00 85.19 71 ARG A C 1
ATOM 608 O O . ARG A 1 71 ? -13.132 -11.056 2.787 1.00 85.19 71 ARG A O 1
ATOM 615 N N . GLN A 1 72 ? -11.601 -12.419 1.869 1.00 85.44 72 GLN A N 1
ATOM 616 C CA . GLN A 1 72 ? -11.359 -13.258 3.046 1.00 85.44 72 GLN A CA 1
ATOM 617 C C . GLN A 1 72 ? -10.164 -12.767 3.873 1.00 85.44 72 GLN A C 1
ATOM 619 O O . GLN A 1 72 ? -10.043 -13.084 5.054 1.00 85.44 72 GLN A O 1
ATOM 624 N N . LYS A 1 73 ? -9.247 -12.022 3.247 1.00 88.50 73 LYS A N 1
ATOM 625 C CA . LYS A 1 73 ? -7.975 -11.606 3.840 1.00 88.50 73 LYS A CA 1
ATOM 626 C C . LYS A 1 73 ? -7.923 -10.088 4.009 1.00 88.50 73 LYS A C 1
ATOM 628 O O . LYS A 1 73 ? -7.655 -9.337 3.072 1.00 88.50 73 LYS A O 1
ATOM 633 N N . ASN A 1 74 ? -8.130 -9.624 5.241 1.00 85.75 74 ASN A N 1
ATOM 634 C CA . ASN A 1 74 ? -8.228 -8.191 5.553 1.00 85.75 74 ASN A CA 1
ATOM 635 C C . ASN A 1 74 ? -6.920 -7.418 5.332 1.00 85.75 74 ASN A C 1
ATOM 637 O O . ASN A 1 74 ? -6.975 -6.227 5.052 1.00 85.75 74 ASN A O 1
ATOM 641 N N . LYS A 1 75 ? -5.760 -8.090 5.398 1.00 92.38 75 LYS A N 1
ATOM 642 C CA . LYS A 1 75 ? -4.448 -7.470 5.145 1.00 92.38 75 LYS A CA 1
ATOM 643 C C . LYS A 1 75 ? -4.107 -7.310 3.654 1.00 92.38 75 LYS A C 1
ATOM 645 O O . LYS A 1 75 ? -3.083 -6.714 3.347 1.00 92.38 75 LYS A O 1
ATOM 650 N N . ILE A 1 76 ? -4.955 -7.775 2.731 1.00 96.00 76 ILE A N 1
ATOM 651 C CA . ILE A 1 76 ? -4.932 -7.296 1.340 1.00 96.00 76 ILE A CA 1
ATOM 652 C C . ILE A 1 76 ? -5.753 -6.010 1.324 1.00 96.00 76 ILE A C 1
ATOM 654 O O . ILE A 1 76 ? -6.978 -6.063 1.440 1.00 96.00 76 ILE A O 1
ATOM 658 N N . LEU A 1 77 ? -5.082 -4.865 1.271 1.00 94.94 77 LEU A N 1
ATOM 659 C CA . LEU A 1 77 ? -5.708 -3.545 1.366 1.00 94.94 77 LEU A CA 1
ATOM 660 C C . LEU A 1 77 ? -6.132 -3.023 -0.008 1.00 94.94 77 LEU A C 1
ATOM 662 O O . LEU A 1 77 ? -7.168 -2.375 -0.122 1.00 94.94 77 LEU A O 1
ATOM 666 N N . GLY A 1 78 ? -5.353 -3.350 -1.038 1.00 96.25 78 GLY A N 1
ATOM 667 C CA . GLY A 1 78 ? -5.619 -2.997 -2.424 1.00 96.25 78 GLY A CA 1
ATOM 668 C C . GLY A 1 78 ? -5.152 -4.086 -3.385 1.00 96.25 78 GLY A C 1
ATOM 669 O O . GLY A 1 78 ? -4.354 -4.953 -3.023 1.00 96.25 78 GLY A O 1
ATOM 670 N N . ILE A 1 79 ? -5.659 -4.033 -4.606 1.00 97.75 79 ILE A N 1
ATOM 671 C CA . ILE A 1 79 ? -5.298 -4.901 -5.719 1.00 97.75 79 ILE A CA 1
ATOM 672 C C . ILE A 1 79 ? -5.069 -4.001 -6.925 1.00 97.75 79 ILE A C 1
ATOM 674 O O . ILE A 1 79 ? -5.955 -3.237 -7.323 1.00 97.75 79 ILE A O 1
ATOM 678 N N . VAL A 1 80 ? -3.900 -4.146 -7.528 1.00 98.19 80 VAL A N 1
ATOM 679 C CA . VAL A 1 80 ? -3.622 -3.662 -8.868 1.00 98.19 80 VAL A CA 1
ATOM 680 C C . VAL A 1 80 ? -3.678 -4.846 -9.826 1.00 98.19 80 VAL A C 1
ATOM 682 O O . VAL A 1 80 ? -2.900 -5.789 -9.695 1.00 98.19 80 VAL A O 1
ATOM 685 N N . THR A 1 81 ? -4.620 -4.803 -10.766 1.00 96.88 81 THR A N 1
ATOM 686 C CA . THR A 1 81 ? -4.823 -5.864 -11.763 1.00 96.88 81 THR A CA 1
ATOM 687 C C . THR A 1 81 ? -4.211 -5.496 -13.119 1.00 96.88 81 THR A C 1
ATOM 689 O O . THR A 1 81 ? -3.476 -4.521 -13.227 1.00 96.88 81 THR A O 1
ATOM 692 N N . HIS A 1 82 ? -4.486 -6.269 -14.162 1.00 95.06 82 HIS A N 1
ATOM 693 C CA . HIS A 1 82 ? -4.018 -5.997 -15.516 1.00 95.06 82 HIS A CA 1
ATOM 694 C C . HIS A 1 82 ? -4.796 -4.843 -16.145 1.00 95.06 82 HIS A C 1
ATOM 696 O O . HIS A 1 82 ? -5.984 -4.656 -15.892 1.00 95.06 82 HIS A O 1
ATOM 702 N N . THR A 1 83 ? -4.166 -4.101 -17.049 1.00 91.81 83 THR A N 1
ATOM 703 C CA . THR A 1 83 ? -4.886 -3.178 -17.948 1.00 91.81 83 THR A CA 1
ATOM 704 C C . THR A 1 83 ? -5.958 -3.895 -18.775 1.00 91.81 83 THR A C 1
ATOM 706 O O . THR A 1 83 ? -7.015 -3.322 -19.031 1.00 91.81 83 THR A O 1
ATOM 709 N N . ASP A 1 84 ? -5.720 -5.156 -19.151 1.00 89.12 84 ASP A N 1
ATOM 710 C CA . ASP A 1 84 ? -6.662 -5.992 -19.906 1.00 89.12 84 ASP A CA 1
ATOM 711 C C . ASP A 1 84 ? -7.944 -6.333 -19.132 1.00 89.12 84 ASP A C 1
ATOM 713 O O . ASP A 1 84 ? -8.967 -6.590 -19.758 1.00 89.12 84 ASP A O 1
ATOM 717 N N . THR A 1 85 ? -7.897 -6.330 -17.797 1.00 90.81 85 THR A N 1
ATOM 718 C CA . THR A 1 85 ? -9.038 -6.629 -16.910 1.00 90.81 85 THR A CA 1
ATOM 719 C C . THR A 1 85 ? -9.664 -5.360 -16.322 1.00 90.81 85 THR A C 1
ATOM 721 O O . THR A 1 85 ? -10.468 -5.420 -15.389 1.00 90.81 85 THR A O 1
ATOM 724 N N . TYR A 1 86 ? -9.285 -4.180 -16.832 1.00 92.12 86 TYR A N 1
ATOM 725 C CA . TYR A 1 86 ? -9.725 -2.891 -16.302 1.00 92.12 86 TYR A CA 1
ATOM 726 C C . TYR A 1 86 ? -11.254 -2.765 -16.251 1.00 92.12 86 TYR A C 1
ATOM 728 O O . TYR A 1 86 ? -11.787 -2.356 -15.219 1.00 92.12 86 TYR A O 1
ATOM 736 N N . LEU A 1 87 ? -11.965 -3.129 -17.323 1.00 90.19 87 LEU A N 1
ATOM 737 C CA . LEU A 1 87 ? -13.420 -2.956 -17.404 1.00 90.19 87 LEU A CA 1
ATOM 738 C C . LEU A 1 87 ? -14.155 -3.818 -16.368 1.00 90.19 87 LEU A C 1
ATOM 740 O O . LEU A 1 87 ? -15.101 -3.346 -15.739 1.00 90.19 87 LEU A O 1
ATOM 744 N N . GLU A 1 88 ? -13.690 -5.044 -16.143 1.00 91.44 88 GLU A N 1
ATOM 745 C CA . GLU A 1 88 ? -14.206 -5.977 -15.136 1.00 91.44 88 GLU A CA 1
ATOM 746 C C . GLU A 1 88 ? -13.897 -5.524 -13.708 1.00 91.44 88 GLU A C 1
ATOM 748 O O . GLU A 1 88 ? -14.579 -5.910 -12.758 1.00 91.44 88 GLU A O 1
ATOM 753 N N . SER A 1 89 ? -12.862 -4.704 -13.552 1.00 90.06 89 SER A N 1
ATOM 754 C CA . SER A 1 89 ? -12.377 -4.237 -12.261 1.00 90.06 89 SER A CA 1
ATOM 755 C C . SER A 1 89 ? -13.166 -3.045 -11.698 1.00 90.06 89 SER A C 1
ATOM 757 O O . SER A 1 89 ? -13.132 -2.787 -10.491 1.00 90.06 89 SER A O 1
ATOM 759 N N . ILE A 1 90 ? -13.920 -2.334 -12.545 1.00 88.38 90 ILE A N 1
ATOM 760 C CA . ILE A 1 90 ? -14.709 -1.164 -12.140 1.00 88.38 90 ILE A CA 1
ATOM 761 C C . ILE A 1 90 ? -15.781 -1.579 -11.122 1.00 88.38 90 ILE A C 1
ATOM 763 O O . ILE A 1 90 ? -16.638 -2.418 -11.387 1.00 88.38 90 ILE A O 1
ATOM 767 N N . GLY A 1 91 ? -15.755 -0.948 -9.945 1.00 83.44 91 GLY A N 1
ATOM 768 C CA . GLY A 1 91 ? -16.722 -1.190 -8.869 1.00 83.44 91 GLY A CA 1
ATOM 769 C C . GLY A 1 91 ? -16.440 -2.435 -8.021 1.00 83.44 91 GLY A C 1
ATOM 770 O O . GLY A 1 91 ? -17.182 -2.708 -7.075 1.00 83.44 91 GLY A O 1
ATOM 771 N N . VAL A 1 92 ? -15.366 -3.176 -8.300 1.00 87.19 92 VAL A N 1
ATOM 772 C CA . VAL A 1 92 ? -14.967 -4.329 -7.486 1.00 87.19 92 VAL A CA 1
ATOM 773 C C . VAL A 1 92 ? -14.213 -3.855 -6.238 1.00 87.19 92 VAL A C 1
ATOM 775 O O . VAL A 1 92 ? -13.239 -3.108 -6.319 1.00 87.19 92 VAL A O 1
ATOM 778 N N . LYS A 1 93 ? -14.663 -4.300 -5.053 1.00 85.19 93 LYS A N 1
ATOM 779 C CA . LYS A 1 93 ? -14.068 -3.931 -3.752 1.00 85.19 93 LYS A CA 1
ATOM 780 C C . LYS A 1 93 ? -12.561 -4.233 -3.752 1.00 85.19 93 LYS A C 1
ATOM 782 O O . LYS A 1 93 ? -12.158 -5.327 -4.137 1.00 85.19 93 LYS A O 1
ATOM 787 N N . LYS A 1 94 ? -11.762 -3.288 -3.244 1.00 90.00 94 LYS A N 1
ATOM 788 C CA . LYS A 1 94 ? -10.289 -3.335 -3.134 1.00 90.00 94 LYS A CA 1
ATOM 789 C C . LYS A 1 94 ? -9.505 -3.276 -4.449 1.00 90.00 94 LYS A C 1
ATOM 791 O O . LYS A 1 94 ? -8.285 -3.189 -4.361 1.00 90.00 94 LYS A O 1
ATOM 796 N N . ILE A 1 95 ? -10.125 -3.258 -5.632 1.00 94.50 95 ILE A N 1
ATOM 797 C CA . ILE A 1 95 ? -9.371 -2.866 -6.830 1.00 94.50 95 ILE A CA 1
ATOM 798 C C . ILE A 1 95 ? -9.071 -1.370 -6.726 1.00 94.50 95 ILE A C 1
ATOM 800 O O . ILE A 1 95 ? -9.988 -0.560 -6.594 1.00 94.50 95 ILE A O 1
ATOM 804 N N . CYS A 1 96 ? -7.791 -1.016 -6.782 1.00 95.31 96 CYS A N 1
ATOM 805 C CA . CYS A 1 96 ? -7.321 0.365 -6.677 1.00 95.31 96 CYS A CA 1
ATOM 806 C C . CYS A 1 96 ? -6.440 0.797 -7.854 1.00 95.31 96 CYS A C 1
ATOM 808 O O . CYS A 1 96 ? -5.962 1.929 -7.886 1.00 95.31 96 CYS A O 1
ATOM 810 N N . GLY A 1 97 ? -6.207 -0.072 -8.834 1.00 96.44 97 GLY A N 1
ATOM 811 C CA . GLY A 1 97 ? -5.441 0.308 -10.007 1.00 96.44 97 GLY A CA 1
ATOM 812 C C . GLY A 1 97 ? -5.252 -0.806 -11.012 1.00 96.44 97 GLY A C 1
ATOM 813 O O . GLY A 1 97 ? -5.722 -1.934 -10.836 1.00 96.44 97 GLY A O 1
ATOM 814 N N . VAL A 1 98 ? -4.512 -0.466 -12.058 1.00 96.50 98 VAL A N 1
ATOM 815 C CA . VAL A 1 98 ? -4.053 -1.412 -13.071 1.00 96.50 98 VAL A CA 1
ATOM 816 C C . VAL A 1 98 ? -2.559 -1.252 -13.333 1.00 96.50 98 VAL A C 1
ATOM 818 O O . VAL A 1 98 ? -1.996 -0.174 -13.137 1.00 96.50 98 VAL A O 1
ATOM 821 N N . ARG A 1 99 ? -1.918 -2.324 -13.782 1.00 95.69 99 ARG A N 1
ATOM 822 C CA . ARG A 1 99 ? -0.510 -2.370 -14.158 1.00 95.69 99 ARG A CA 1
ATOM 823 C C . ARG A 1 99 ? -0.366 -2.802 -15.601 1.00 95.69 99 ARG A C 1
ATOM 825 O O . ARG A 1 99 ? -1.122 -3.630 -16.105 1.00 95.69 99 ARG A O 1
ATOM 832 N N . GLU A 1 100 ? 0.656 -2.242 -16.229 1.00 89.12 100 GLU A N 1
ATOM 833 C CA . GLU A 1 100 ? 1.185 -2.715 -17.496 1.00 89.12 100 GLU A CA 1
ATOM 834 C C . GLU A 1 100 ? 2.683 -2.993 -17.344 1.00 89.12 100 GLU A C 1
ATOM 836 O O . GLU A 1 100 ? 3.434 -2.154 -16.828 1.00 89.12 100 GLU A O 1
ATOM 841 N N . VAL A 1 101 ? 3.126 -4.164 -17.802 1.00 83.31 101 VAL A N 1
ATOM 842 C CA . VAL A 1 101 ? 4.550 -4.507 -17.860 1.00 83.31 101 VAL A CA 1
ATOM 843 C C . VAL A 1 101 ? 5.112 -3.980 -19.177 1.00 83.31 101 VAL A C 1
ATOM 845 O O . VAL A 1 101 ? 4.948 -4.581 -20.236 1.00 83.31 101 VAL A O 1
ATOM 848 N N . LEU A 1 102 ? 5.752 -2.812 -19.121 1.00 78.69 102 LEU A N 1
ATOM 849 C CA . LEU A 1 102 ? 6.248 -2.110 -20.306 1.00 78.69 102 LEU A CA 1
ATOM 850 C C . LEU A 1 102 ? 7.689 -2.501 -20.669 1.00 78.69 102 LEU A C 1
ATOM 852 O O . LEU A 1 102 ? 8.068 -2.357 -21.826 1.00 78.69 102 LEU A O 1
ATOM 856 N N . HIS A 1 103 ? 8.461 -3.050 -19.724 1.00 71.56 103 HIS A N 1
ATOM 857 C CA . HIS A 1 103 ? 9.873 -3.394 -19.936 1.00 71.56 103 HIS A CA 1
ATOM 858 C C . HIS A 1 103 ? 10.122 -4.669 -20.768 1.00 71.56 103 HIS A C 1
ATOM 860 O O . HIS A 1 103 ? 11.223 -4.852 -21.284 1.00 71.56 103 HIS A O 1
ATOM 866 N N . THR A 1 104 ? 9.141 -5.574 -20.892 1.00 61.66 104 THR A N 1
ATOM 867 C CA . THR A 1 104 ? 9.282 -6.843 -21.641 1.00 61.66 104 THR A CA 1
ATOM 868 C C . THR A 1 104 ? 8.854 -6.728 -23.106 1.00 61.66 104 THR A C 1
ATOM 870 O O . THR A 1 104 ? 9.259 -7.536 -23.946 1.00 61.66 104 THR A O 1
ATOM 873 N N . ALA A 1 105 ? 8.062 -5.710 -23.448 1.00 51.50 105 ALA A N 1
ATOM 874 C CA . ALA A 1 105 ? 7.671 -5.429 -24.819 1.00 51.50 105 ALA A CA 1
ATOM 875 C C . ALA A 1 105 ? 8.739 -4.552 -25.480 1.00 51.50 105 ALA A C 1
ATOM 877 O O . ALA A 1 105 ? 9.152 -3.546 -24.920 1.00 51.50 105 ALA A O 1
ATOM 878 N N . LYS A 1 106 ? 9.167 -4.900 -26.697 1.00 50.28 106 LYS A N 1
ATOM 879 C CA . LYS A 1 106 ? 10.022 -4.056 -27.550 1.00 50.28 106 LYS A CA 1
ATOM 880 C C . LYS A 1 106 ? 9.407 -2.649 -27.704 1.00 50.28 106 LYS A C 1
ATOM 882 O O . LYS A 1 106 ? 8.565 -2.473 -28.572 1.00 50.28 106 LYS A O 1
ATOM 887 N N . SER A 1 107 ? 9.766 -1.718 -26.819 1.00 52.66 107 SER A N 1
ATOM 888 C CA . SER A 1 107 ? 9.680 -0.241 -26.824 1.00 52.66 107 SER A CA 1
ATOM 889 C C . SER A 1 107 ? 8.525 0.511 -27.528 1.00 52.66 107 SER A C 1
ATOM 891 O O . SER A 1 107 ? 8.613 1.726 -27.690 1.00 52.66 107 SER A O 1
ATOM 893 N N . THR A 1 108 ? 7.409 -0.119 -27.916 1.00 65.56 108 THR A N 1
ATOM 894 C CA . THR A 1 108 ? 6.311 0.577 -28.625 1.00 65.56 108 THR A CA 1
ATOM 895 C C . THR A 1 108 ? 4.989 0.616 -27.870 1.00 65.56 108 THR A C 1
ATOM 897 O O . THR A 1 108 ? 4.135 1.426 -28.221 1.00 65.56 108 THR A O 1
ATOM 900 N N . LYS A 1 109 ? 4.794 -0.210 -26.830 1.00 77.38 109 LYS A N 1
ATOM 901 C CA . LYS A 1 109 ? 3.490 -0.320 -26.146 1.00 77.38 109 LYS A CA 1
ATOM 902 C C . LYS A 1 109 ? 3.078 0.969 -25.433 1.00 77.38 109 LYS A C 1
ATOM 904 O O . LYS A 1 109 ? 1.901 1.302 -25.428 1.00 77.38 109 LYS A O 1
ATOM 909 N N . ILE A 1 110 ? 4.039 1.736 -24.919 1.00 82.31 110 ILE A N 1
ATOM 910 C CA . ILE A 1 110 ? 3.768 3.030 -24.276 1.00 82.31 110 ILE A CA 1
ATOM 911 C C . ILE A 1 110 ? 3.114 4.049 -25.230 1.00 82.31 110 ILE A C 1
ATOM 913 O O . ILE A 1 110 ? 2.394 4.934 -24.782 1.00 82.31 110 ILE A O 1
ATOM 917 N N . ASN A 1 111 ? 3.315 3.871 -26.541 1.00 82.75 111 ASN A N 1
ATOM 918 C CA . ASN A 1 111 ? 2.745 4.687 -27.613 1.00 82.75 111 ASN A CA 1
ATOM 919 C C . ASN A 1 111 ? 1.613 3.968 -28.371 1.00 82.75 111 ASN A C 1
ATOM 921 O O . ASN A 1 111 ? 1.132 4.470 -29.388 1.00 82.75 111 ASN A O 1
ATOM 925 N N . ASP A 1 112 ? 1.203 2.778 -27.922 1.00 88.06 112 ASP A N 1
ATOM 926 C CA . ASP A 1 112 ? 0.139 2.023 -28.571 1.00 88.06 112 ASP A CA 1
ATOM 927 C C . ASP A 1 112 ? -1.207 2.731 -28.390 1.00 88.06 112 ASP A C 1
ATOM 929 O O . ASP A 1 112 ? -1.615 3.080 -27.283 1.00 88.06 112 ASP A O 1
ATOM 933 N N . LYS A 1 113 ? -1.931 2.923 -29.495 1.00 89.44 113 LYS A N 1
ATOM 934 C CA . LYS A 1 113 ? -3.188 3.676 -29.492 1.00 89.44 113 LYS A CA 1
ATOM 935 C C . LYS A 1 113 ? -4.234 3.052 -28.564 1.00 89.44 113 LYS A C 1
ATOM 937 O O . LYS A 1 113 ? -4.914 3.786 -27.852 1.00 89.44 113 LYS A O 1
ATOM 942 N N . LYS A 1 114 ? -4.353 1.720 -28.548 1.00 88.44 114 LYS A N 1
ATOM 943 C CA . LYS A 1 114 ? -5.330 1.022 -27.701 1.00 88.44 114 LYS A CA 1
ATOM 944 C C . LYS A 1 114 ? -4.953 1.169 -26.228 1.00 88.44 114 LYS A C 1
ATOM 946 O O . LYS A 1 114 ? -5.821 1.419 -25.398 1.00 88.44 114 LYS A O 1
ATOM 951 N N . PHE A 1 115 ? -3.666 1.074 -25.907 1.00 89.31 115 PHE A N 1
ATOM 952 C CA . PHE A 1 115 ? -3.166 1.332 -24.560 1.00 89.31 115 PHE A CA 1
ATOM 953 C C . PHE A 1 115 ? -3.465 2.766 -24.092 1.00 89.31 115 PHE A C 1
ATOM 955 O O . PHE A 1 115 ? -3.997 2.948 -22.997 1.00 89.31 115 PHE A O 1
ATOM 962 N N . LEU A 1 116 ? -3.215 3.778 -24.930 1.00 91.69 116 LEU A N 1
ATOM 963 C CA . LEU A 1 116 ? -3.530 5.179 -24.617 1.00 91.69 116 LEU A CA 1
ATOM 964 C C . LEU A 1 116 ? -5.037 5.421 -24.441 1.00 91.69 116 LEU A C 1
ATOM 966 O O . LEU A 1 116 ? -5.446 6.167 -23.549 1.00 91.69 116 LEU A O 1
ATOM 970 N N . GLU A 1 117 ? -5.879 4.772 -25.249 1.00 92.25 117 GLU A N 1
ATOM 971 C CA . GLU A 1 117 ? -7.337 4.806 -25.087 1.00 92.25 117 GLU A CA 1
ATOM 972 C C . GLU A 1 117 ? -7.767 4.205 -23.740 1.00 92.25 117 GLU A C 1
ATOM 974 O O . GLU A 1 117 ? -8.588 4.805 -23.041 1.00 92.25 117 GLU A O 1
ATOM 979 N N . THR A 1 118 ? -7.179 3.076 -23.336 1.00 91.62 118 THR A N 1
ATOM 980 C CA . THR A 1 118 ? -7.414 2.466 -22.020 1.00 91.62 118 THR A CA 1
ATOM 981 C C . THR A 1 118 ? -6.939 3.379 -20.886 1.00 91.62 118 THR A C 1
ATOM 983 O O . THR A 1 118 ? -7.702 3.634 -19.955 1.00 91.62 118 THR A O 1
ATOM 986 N N . LEU A 1 119 ? -5.736 3.960 -20.974 1.00 92.31 119 LEU A N 1
ATOM 987 C CA . LEU A 1 119 ? -5.239 4.933 -19.989 1.00 92.31 119 LEU A CA 1
ATOM 988 C C . LEU A 1 119 ? -6.147 6.161 -19.870 1.00 92.31 119 LEU A C 1
ATOM 990 O O . LEU A 1 119 ? -6.404 6.624 -18.760 1.00 92.31 119 LEU A O 1
ATOM 994 N N . SER A 1 120 ? -6.691 6.659 -20.983 1.00 94.12 120 SER A N 1
ATOM 995 C CA . SER A 1 120 ? -7.659 7.762 -20.977 1.00 94.12 120 SER A CA 1
ATOM 996 C C . SER A 1 120 ? -8.946 7.411 -20.223 1.00 94.12 120 SER A C 1
ATOM 998 O O . SER A 1 120 ? -9.545 8.279 -19.582 1.00 94.12 120 SER A O 1
ATOM 1000 N N . GLN A 1 121 ? -9.384 6.15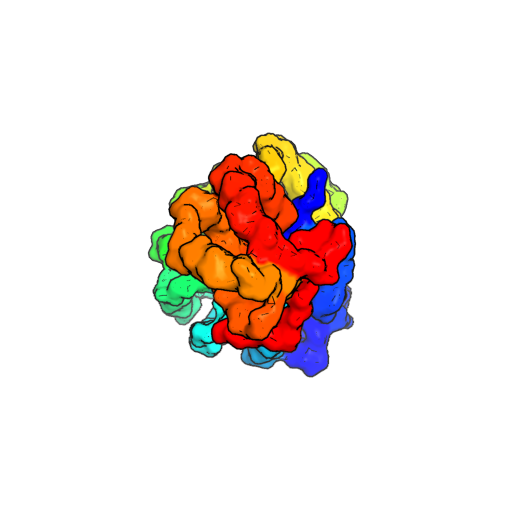0 -20.279 1.00 93.75 121 GLN A N 1
ATOM 1001 C CA . GLN A 1 121 ? -10.526 5.671 -19.496 1.00 93.75 121 GLN A CA 1
ATOM 1002 C C . GLN A 1 121 ? -10.166 5.554 -18.013 1.00 93.75 121 GLN A C 1
ATOM 1004 O O . GLN A 1 121 ? -10.879 6.110 -17.179 1.00 93.75 121 GLN A O 1
ATOM 1009 N N . ILE A 1 122 ? -9.019 4.949 -17.688 1.00 93.12 122 ILE A N 1
ATOM 1010 C CA . ILE A 1 122 ? -8.528 4.823 -16.306 1.00 93.12 122 ILE A CA 1
ATOM 1011 C C . ILE A 1 122 ? -8.375 6.202 -15.656 1.00 93.12 122 ILE A C 1
ATOM 1013 O O . ILE A 1 122 ? -8.804 6.394 -14.524 1.00 93.12 122 ILE A O 1
ATOM 1017 N N . ALA A 1 123 ? -7.863 7.198 -16.385 1.00 93.62 123 ALA A N 1
ATOM 1018 C CA . ALA A 1 123 ? -7.720 8.577 -15.912 1.00 93.62 123 ALA A CA 1
ATOM 1019 C C . ALA A 1 123 ? -9.055 9.254 -15.535 1.00 93.62 123 ALA A C 1
ATOM 1021 O O . ALA A 1 123 ? -9.052 10.274 -14.842 1.00 93.62 123 ALA A O 1
ATOM 1022 N N . LYS A 1 124 ? -10.192 8.722 -16.004 1.00 91.56 124 LYS A N 1
ATOM 1023 C CA . LYS A 1 124 ? -11.546 9.172 -15.639 1.00 91.56 124 LYS A CA 1
ATOM 1024 C C . LYS A 1 124 ? -12.131 8.368 -14.480 1.00 91.56 124 LYS A C 1
ATOM 1026 O O . LYS A 1 124 ? -13.106 8.812 -13.872 1.00 91.56 124 LYS A O 1
ATOM 1031 N N . THR A 1 125 ? -11.566 7.205 -14.165 1.00 87.31 125 THR A N 1
ATOM 1032 C CA . THR A 1 125 ? -11.972 6.409 -13.011 1.00 87.31 125 THR A CA 1
ATOM 1033 C C . THR A 1 125 ? -11.376 7.017 -11.758 1.00 87.31 125 THR A C 1
ATOM 1035 O O . THR A 1 125 ? -10.163 7.047 -11.559 1.00 87.31 125 THR A O 1
ATOM 1038 N N . LYS A 1 126 ? -12.258 7.513 -10.891 1.00 80.69 126 LYS A N 1
ATOM 1039 C CA . LYS A 1 126 ? -11.855 8.029 -9.590 1.00 80.69 126 LYS A CA 1
ATOM 1040 C C . LYS A 1 126 ? -11.106 6.939 -8.819 1.00 80.69 126 LYS A C 1
ATOM 1042 O O . LYS A 1 126 ? -11.502 5.778 -8.858 1.00 80.69 126 LYS A O 1
ATOM 1047 N N . ASP A 1 127 ? -10.061 7.342 -8.104 1.00 81.56 127 ASP A N 1
ATOM 1048 C CA . ASP A 1 127 ? -9.334 6.494 -7.155 1.00 81.56 127 ASP A CA 1
ATOM 1049 C C . ASP A 1 127 ? -8.525 5.334 -7.774 1.00 81.56 127 ASP A C 1
ATOM 1051 O O . ASP A 1 127 ? -7.904 4.577 -7.035 1.00 81.56 127 ASP A O 1
ATOM 1055 N N . PHE A 1 128 ? -8.446 5.236 -9.108 1.00 92.38 128 PHE A N 1
ATOM 1056 C CA . PHE A 1 128 ? -7.557 4.290 -9.786 1.00 92.38 128 PHE A CA 1
ATOM 1057 C C . PHE A 1 128 ? -6.148 4.854 -9.969 1.00 92.38 128 PHE A C 1
ATOM 1059 O O . PHE A 1 128 ? -5.956 6.018 -10.337 1.00 92.38 128 PHE A O 1
ATOM 1066 N N . VAL A 1 129 ? -5.158 3.988 -9.772 1.00 96.50 129 VAL A N 1
ATOM 1067 C CA . VAL A 1 129 ? -3.761 4.255 -10.116 1.00 96.50 129 VAL A CA 1
ATOM 1068 C C . VAL A 1 129 ? -3.320 3.445 -11.332 1.00 96.50 129 VAL A C 1
ATOM 1070 O O . VAL A 1 129 ? -3.841 2.360 -11.600 1.00 96.50 129 VAL A O 1
ATOM 1073 N N . PHE A 1 130 ? -2.317 3.953 -12.039 1.00 97.38 130 PHE A N 1
ATOM 1074 C CA . PHE A 1 130 ? -1.572 3.206 -13.044 1.00 97.38 130 PHE A CA 1
ATOM 1075 C C . PHE A 1 130 ? -0.171 2.860 -12.520 1.00 97.38 130 PHE A C 1
ATOM 1077 O O . PHE A 1 130 ? 0.644 3.750 -12.280 1.00 97.38 130 PHE A O 1
ATOM 1084 N N . GLU A 1 131 ? 0.119 1.573 -12.341 1.00 97.62 131 GLU A N 1
ATOM 1085 C CA . GLU A 1 131 ? 1.457 1.065 -12.017 1.00 97.62 131 GLU A CA 1
ATOM 1086 C C . GLU A 1 131 ? 2.295 0.948 -13.298 1.00 97.62 131 GLU A C 1
ATOM 1088 O O . GLU A 1 131 ? 2.055 0.087 -14.149 1.00 97.62 131 GLU A O 1
ATOM 1093 N N . ALA A 1 132 ? 3.303 1.807 -13.423 1.00 95.25 132 ALA A N 1
ATOM 1094 C CA . ALA A 1 132 ? 4.220 1.844 -14.550 1.00 95.25 132 ALA A CA 1
ATOM 1095 C C . ALA A 1 132 ? 5.470 1.004 -14.243 1.00 95.25 132 ALA A C 1
ATOM 1097 O O . ALA A 1 132 ? 6.386 1.443 -13.539 1.00 95.25 132 ALA A O 1
ATOM 1098 N N . CYS A 1 133 ? 5.520 -0.211 -14.793 1.00 92.31 133 CYS A N 1
ATOM 1099 C CA . CYS A 1 133 ? 6.693 -1.081 -14.719 1.00 92.31 133 CYS A CA 1
ATOM 1100 C C . CYS A 1 133 ? 7.549 -0.924 -15.984 1.00 92.31 133 CYS A C 1
ATOM 1102 O O . CYS A 1 133 ? 7.364 -1.635 -16.972 1.00 92.31 133 CYS A O 1
ATOM 1104 N N . VAL A 1 134 ? 8.463 0.045 -15.936 1.00 91.25 134 VAL A N 1
ATOM 1105 C CA . VAL A 1 134 ? 9.275 0.529 -17.065 1.00 91.25 134 VAL A CA 1
ATOM 1106 C C . VAL A 1 134 ? 10.769 0.278 -16.846 1.00 91.25 134 VAL A C 1
ATOM 1108 O O . VAL A 1 134 ? 11.189 0.074 -15.704 1.00 91.25 134 VAL A O 1
ATOM 1111 N N . LEU A 1 135 ? 11.576 0.326 -17.910 1.00 90.06 135 LEU A N 1
ATOM 1112 C CA . LEU A 1 135 ? 13.026 0.508 -17.777 1.00 90.06 135 LEU A CA 1
ATOM 1113 C C . LEU A 1 135 ? 13.358 1.995 -17.630 1.00 90.06 135 LEU A C 1
ATOM 1115 O O . LEU A 1 135 ? 12.546 2.864 -17.955 1.00 90.06 135 LEU A O 1
ATOM 1119 N N . SER A 1 136 ? 14.576 2.298 -17.179 1.00 89.62 136 SER A N 1
ATOM 1120 C CA . SER A 1 136 ? 15.032 3.689 -17.054 1.00 89.62 136 SER A CA 1
ATOM 1121 C C . SER A 1 136 ? 14.972 4.461 -18.373 1.00 89.62 136 SER A C 1
ATOM 1123 O O . SER A 1 136 ? 14.598 5.632 -18.371 1.00 89.62 136 SER A O 1
ATOM 1125 N N . ASP A 1 137 ? 15.249 3.795 -19.496 1.00 89.25 137 ASP A N 1
ATOM 1126 C CA . ASP A 1 137 ? 15.229 4.405 -20.831 1.00 89.25 137 ASP A CA 1
ATOM 1127 C C . ASP A 1 137 ? 13.816 4.822 -21.287 1.00 89.25 137 ASP A C 1
ATOM 1129 O O . ASP A 1 137 ? 13.678 5.685 -22.153 1.00 89.25 137 ASP A O 1
ATOM 1133 N N . ASP A 1 138 ? 12.759 4.270 -20.679 1.00 90.62 138 ASP A N 1
ATOM 1134 C CA . ASP A 1 138 ? 11.362 4.601 -20.992 1.00 90.62 138 ASP A CA 1
ATOM 1135 C C . ASP A 1 138 ? 10.815 5.760 -20.132 1.00 90.62 138 ASP A C 1
ATOM 1137 O O . ASP A 1 138 ? 9.713 6.264 -20.379 1.00 90.62 138 ASP A O 1
ATOM 1141 N N . ILE A 1 139 ? 11.564 6.222 -19.119 1.00 93.81 139 ILE A N 1
ATOM 1142 C CA . ILE A 1 139 ? 11.153 7.327 -18.233 1.00 93.81 139 ILE A CA 1
ATOM 1143 C C . ILE A 1 139 ? 10.783 8.606 -19.013 1.00 93.81 139 ILE A C 1
ATOM 1145 O O . ILE A 1 139 ? 9.782 9.237 -18.652 1.00 93.81 139 ILE A O 1
ATOM 1149 N N . PRO A 1 140 ? 11.500 9.014 -20.082 1.00 94.50 140 PRO A N 1
ATOM 1150 C CA . PRO A 1 140 ? 11.110 10.176 -20.877 1.00 94.50 140 PRO A CA 1
ATOM 1151 C C . PRO A 1 140 ? 9.718 10.056 -21.509 1.00 94.50 140 PRO A C 1
ATOM 1153 O O . PRO A 1 140 ? 8.979 11.042 -21.541 1.00 94.50 140 PRO A O 1
ATOM 1156 N N . GLU A 1 141 ? 9.333 8.868 -21.976 1.00 92.88 141 GLU A N 1
ATOM 1157 C CA . GLU A 1 141 ? 7.997 8.622 -22.532 1.00 92.88 141 GLU A CA 1
ATOM 1158 C C . GLU A 1 141 ? 6.938 8.593 -21.420 1.00 92.88 141 GLU A C 1
ATOM 1160 O O . GLU A 1 141 ? 5.886 9.225 -21.548 1.00 92.88 141 GLU A O 1
ATOM 1165 N N . LEU A 1 142 ? 7.247 7.987 -20.268 1.00 94.56 142 LEU A N 1
ATOM 1166 C CA . LEU A 1 142 ? 6.372 8.038 -19.092 1.00 94.56 142 LEU A CA 1
ATOM 1167 C C . LEU A 1 142 ? 6.119 9.482 -18.627 1.00 94.56 142 LEU A C 1
ATOM 1169 O O . LEU A 1 142 ? 5.001 9.828 -18.247 1.00 94.56 142 LEU A O 1
ATOM 1173 N N . ALA A 1 143 ? 7.129 10.351 -18.697 1.00 96.44 143 ALA A N 1
ATOM 1174 C CA . ALA A 1 143 ? 6.988 11.764 -18.357 1.00 96.44 143 ALA A CA 1
ATOM 1175 C C . ALA A 1 143 ? 6.053 12.515 -19.319 1.00 96.44 143 ALA A C 1
ATOM 1177 O O . ALA A 1 143 ? 5.360 13.443 -18.893 1.00 96.44 143 ALA A O 1
ATOM 1178 N N . LYS A 1 144 ? 5.999 12.132 -20.604 1.00 95.56 144 LYS A N 1
ATOM 1179 C CA . LYS A 1 144 ? 5.013 12.678 -21.553 1.00 95.56 144 LYS A CA 1
ATOM 1180 C C . LYS A 1 144 ? 3.602 12.239 -21.168 1.00 95.56 144 LYS A C 1
ATOM 1182 O O . LYS A 1 144 ? 2.737 13.103 -21.029 1.00 95.56 144 LYS A O 1
ATOM 1187 N N . LEU A 1 145 ? 3.405 10.947 -20.882 1.00 94.56 145 LEU A N 1
ATOM 1188 C CA . LEU A 1 145 ? 2.116 10.419 -20.417 1.00 94.56 145 LEU A CA 1
ATOM 1189 C C . LEU A 1 145 ? 1.642 11.108 -19.137 1.00 94.56 145 LEU A C 1
ATOM 1191 O O . LEU A 1 145 ? 0.488 11.514 -19.043 1.00 94.56 145 LEU A O 1
ATOM 1195 N N . ALA A 1 146 ? 2.530 11.301 -18.162 1.00 96.75 146 ALA A N 1
ATOM 1196 C CA . ALA A 1 146 ? 2.186 11.962 -16.908 1.00 96.75 146 ALA A CA 1
ATOM 1197 C C . ALA A 1 146 ? 1.706 13.408 -17.110 1.00 96.75 146 ALA A C 1
ATOM 1199 O O . ALA A 1 146 ? 0.776 13.853 -16.433 1.00 96.75 146 ALA A O 1
ATOM 1200 N N . LYS A 1 147 ? 2.313 14.133 -18.058 1.00 96.69 147 LYS A N 1
ATOM 1201 C CA . LYS A 1 147 ? 1.930 15.509 -18.415 1.00 96.69 147 LYS A CA 1
ATOM 1202 C C . LYS A 1 147 ? 0.617 15.573 -19.188 1.00 96.69 147 LYS A C 1
ATOM 1204 O O . LYS A 1 147 ? -0.102 16.565 -19.047 1.00 96.69 147 LYS A O 1
ATOM 1209 N N . GLU A 1 148 ? 0.322 14.555 -19.989 1.00 95.38 148 GLU A N 1
ATOM 1210 C CA . GLU A 1 148 ? -0.932 14.418 -20.729 1.00 95.38 148 GLU A CA 1
ATOM 1211 C C . GLU A 1 148 ? -2.092 14.056 -19.787 1.00 95.38 148 GLU A C 1
ATOM 1213 O O . GLU A 1 148 ? -3.094 14.770 -19.718 1.00 95.38 148 GLU A O 1
ATOM 1218 N N . PHE A 1 149 ? -1.922 13.016 -18.971 1.00 95.06 149 PHE A N 1
ATOM 1219 C CA . PHE A 1 149 ? -2.935 12.497 -18.052 1.00 95.06 149 PHE A CA 1
ATOM 1220 C C . PHE A 1 149 ? -2.747 13.026 -16.625 1.00 95.06 149 PHE A C 1
ATOM 1222 O O . PHE A 1 149 ? -2.578 12.261 -15.680 1.00 95.06 149 PHE A O 1
ATOM 1229 N N . LYS A 1 150 ? -2.825 14.349 -16.434 1.00 93.94 150 LYS A N 1
ATOM 1230 C CA . LYS A 1 150 ? -2.560 15.004 -15.130 1.00 93.94 150 LYS A CA 1
ATOM 1231 C C . LYS A 1 150 ? -3.435 14.522 -13.965 1.00 93.94 150 LYS A C 1
ATOM 1233 O O . LYS A 1 150 ? -3.041 14.670 -12.813 1.00 93.94 150 LYS A O 1
ATOM 1238 N N . ASN A 1 151 ? -4.616 13.976 -14.259 1.00 91.25 151 ASN A N 1
ATOM 1239 C CA . ASN A 1 151 ? -5.545 13.452 -13.253 1.00 91.25 151 ASN A CA 1
ATOM 1240 C C . ASN A 1 151 ? -5.308 11.970 -12.924 1.00 91.25 151 ASN A C 1
ATOM 1242 O O . ASN A 1 151 ? -5.862 11.472 -11.947 1.00 91.25 151 ASN A O 1
ATOM 1246 N N . LEU A 1 152 ? -4.496 11.267 -13.718 1.00 95.25 152 LEU A N 1
ATOM 1247 C CA . LEU A 1 152 ? -4.137 9.877 -13.472 1.00 95.25 152 LEU A CA 1
ATOM 1248 C C . LEU A 1 152 ? -2.960 9.830 -12.501 1.00 95.25 152 LEU A C 1
ATOM 1250 O O . LEU A 1 152 ? -1.886 10.347 -12.814 1.00 95.25 152 LEU A O 1
ATOM 1254 N N . LYS A 1 153 ? -3.145 9.188 -11.345 1.00 97.12 153 LYS A N 1
ATOM 1255 C CA . LYS A 1 153 ? -2.030 8.861 -10.452 1.00 97.12 153 LYS A CA 1
ATOM 1256 C C . LYS A 1 153 ? -1.200 7.752 -11.098 1.00 97.12 153 LYS A C 1
ATOM 1258 O O . LYS A 1 153 ? -1.733 6.693 -11.421 1.00 97.12 153 LYS A O 1
ATOM 1263 N N . ILE A 1 154 ? 0.092 7.994 -11.270 1.00 98.00 154 ILE A N 1
ATOM 1264 C CA . ILE A 1 154 ? 1.038 7.052 -11.874 1.00 98.00 154 ILE A CA 1
ATOM 1265 C C . ILE A 1 154 ? 2.058 6.646 -10.815 1.00 98.00 154 ILE A C 1
ATOM 1267 O O . ILE A 1 154 ? 2.611 7.502 -10.126 1.00 98.00 154 ILE A O 1
ATOM 1271 N N . VAL A 1 155 ? 2.330 5.352 -10.693 1.00 98.44 155 VAL A N 1
ATOM 1272 C CA . VAL A 1 155 ? 3.307 4.802 -9.751 1.00 98.44 155 VAL A CA 1
ATOM 1273 C C . VAL A 1 155 ? 4.482 4.242 -10.537 1.00 98.44 155 VAL A C 1
ATOM 1275 O O . VAL A 1 155 ? 4.333 3.277 -11.278 1.00 98.44 155 VAL A O 1
ATOM 1278 N N . LEU A 1 156 ? 5.649 4.865 -10.400 1.00 98.19 156 LEU A N 1
ATOM 1279 C CA . LEU A 1 156 ? 6.901 4.380 -10.965 1.00 98.19 156 LEU A CA 1
ATOM 1280 C C . LEU A 1 156 ? 7.418 3.215 -10.114 1.00 98.19 156 LEU A C 1
ATOM 1282 O O . LEU A 1 156 ? 7.837 3.414 -8.966 1.00 98.19 156 LEU A O 1
ATOM 1286 N N . ASN A 1 157 ? 7.400 2.009 -10.678 1.00 97.94 157 ASN A N 1
ATOM 1287 C CA . ASN A 1 157 ? 7.785 0.793 -9.962 1.00 97.94 157 ASN A CA 1
ATOM 1288 C C . ASN A 1 157 ? 9.295 0.630 -9.878 1.00 97.94 157 ASN A C 1
ATOM 1290 O O . ASN A 1 157 ? 10.007 0.979 -10.811 1.00 97.94 157 ASN A O 1
ATOM 1294 N N . HIS A 1 158 ? 9.774 0.070 -8.767 1.00 97.38 158 HIS A N 1
ATOM 1295 C CA . HIS A 1 158 ? 11.178 -0.294 -8.555 1.00 97.38 158 HIS A CA 1
ATOM 1296 C C . HIS A 1 158 ? 12.181 0.828 -8.861 1.00 97.38 158 HIS A C 1
ATOM 1298 O O . HIS A 1 158 ? 13.204 0.597 -9.502 1.00 97.38 158 HIS A O 1
ATOM 1304 N N . PHE A 1 159 ? 11.869 2.066 -8.457 1.00 97.19 159 PHE A N 1
ATOM 1305 C CA . PHE A 1 159 ? 12.643 3.260 -8.824 1.00 97.19 159 PHE A CA 1
ATOM 1306 C C . PHE A 1 159 ? 12.779 3.487 -10.345 1.00 97.19 159 PHE A C 1
ATOM 1308 O O . PHE A 1 159 ? 13.694 4.162 -10.782 1.00 97.19 159 PHE A O 1
ATOM 1315 N N . GLY A 1 160 ? 11.925 2.911 -11.187 1.00 95.12 160 GLY A N 1
ATOM 1316 C CA . GLY A 1 160 ? 12.097 2.938 -12.643 1.00 95.12 160 GLY A CA 1
ATOM 1317 C C . GLY A 1 160 ? 13.243 2.053 -13.138 1.00 95.12 160 GLY A C 1
ATOM 1318 O O . GLY A 1 160 ? 13.828 2.348 -14.177 1.00 95.12 160 GLY A O 1
ATOM 1319 N N . ASN A 1 161 ? 13.582 0.999 -12.384 1.00 94.06 161 ASN A N 1
ATOM 1320 C CA . ASN A 1 161 ? 14.627 0.024 -12.709 1.00 94.06 161 ASN A CA 1
ATOM 1321 C C . ASN A 1 161 ? 15.961 0.684 -13.116 1.00 94.06 161 ASN A C 1
ATOM 1323 O O . ASN A 1 161 ? 16.395 0.532 -14.261 1.00 94.06 161 ASN A O 1
ATOM 1327 N N . PRO A 1 162 ? 16.598 1.453 -12.211 1.00 93.50 162 PRO A N 1
ATOM 1328 C CA . PRO A 1 162 ? 17.839 2.157 -12.504 1.00 93.50 162 PRO A CA 1
ATOM 1329 C C . PRO A 1 162 ? 18.988 1.186 -12.757 1.00 93.50 162 PRO A C 1
ATOM 1331 O O . PRO A 1 162 ? 19.189 0.235 -11.997 1.00 93.50 162 PRO A O 1
ATOM 1334 N N . ASP A 1 163 ? 19.830 1.506 -13.740 1.00 90.19 163 ASP A N 1
ATOM 1335 C CA . ASP A 1 163 ? 21.191 0.978 -13.760 1.00 90.19 163 ASP A CA 1
ATOM 1336 C C . ASP A 1 163 ? 21.976 1.600 -12.598 1.00 90.19 163 ASP A C 1
ATOM 1338 O O . ASP A 1 163 ? 22.478 2.726 -12.657 1.00 90.19 163 ASP A O 1
ATOM 1342 N N . ILE A 1 164 ? 22.081 0.846 -11.506 1.00 88.56 164 ILE A N 1
ATOM 1343 C CA . ILE A 1 164 ? 22.750 1.289 -10.283 1.00 88.56 164 ILE A CA 1
ATOM 1344 C C . ILE A 1 164 ? 24.266 1.472 -10.455 1.00 88.56 164 ILE A C 1
ATOM 1346 O O . ILE A 1 164 ? 24.920 2.069 -9.593 1.00 88.56 164 ILE A O 1
ATOM 1350 N N . GLN A 1 165 ? 24.844 0.983 -11.557 1.00 84.88 165 GLN A N 1
ATOM 1351 C CA . GLN A 1 165 ? 26.234 1.251 -11.918 1.00 84.88 165 GLN A CA 1
ATOM 1352 C C . GLN A 1 165 ? 26.396 2.643 -12.544 1.00 84.88 165 GLN A C 1
ATOM 1354 O O . GLN A 1 165 ? 27.455 3.252 -12.379 1.00 84.88 165 GLN A O 1
ATOM 1359 N N . ASN A 1 166 ? 25.354 3.179 -13.189 1.00 87.12 166 ASN A N 1
ATOM 1360 C CA . ASN A 1 166 ? 25.372 4.474 -13.868 1.00 87.12 166 ASN A CA 1
ATOM 1361 C C . ASN A 1 166 ? 24.144 5.342 -13.534 1.00 87.12 166 ASN A C 1
ATOM 1363 O O . ASN A 1 166 ? 23.248 5.575 -14.347 1.00 87.12 166 ASN A O 1
ATOM 1367 N N . LEU A 1 167 ? 24.149 5.903 -12.325 1.00 93.75 167 LEU A N 1
ATOM 1368 C CA . LEU A 1 167 ? 23.053 6.742 -11.831 1.00 93.75 167 LEU A CA 1
ATOM 1369 C C . LEU A 1 167 ? 22.963 8.139 -12.478 1.00 93.75 167 LEU A C 1
ATOM 1371 O O . LEU A 1 167 ? 21.977 8.833 -12.244 1.00 93.75 167 LEU A O 1
ATOM 1375 N N . GLU A 1 168 ? 23.950 8.581 -13.266 1.00 92.75 168 GLU A N 1
ATOM 1376 C CA . GLU A 1 168 ? 23.919 9.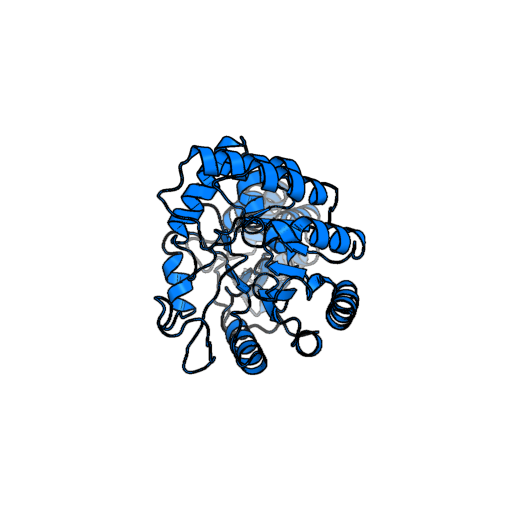918 -13.890 1.00 92.75 168 GLU A CA 1
ATOM 1377 C C . GLU A 1 168 ? 22.878 10.003 -15.012 1.00 92.75 168 GLU A C 1
ATOM 1379 O O . GLU A 1 168 ? 22.075 10.939 -15.044 1.00 92.75 168 GLU A O 1
ATOM 1384 N N . ASN A 1 169 ? 22.834 8.997 -15.893 1.00 91.31 169 ASN A N 1
ATOM 1385 C CA . ASN A 1 169 ? 21.818 8.918 -16.948 1.00 91.31 169 ASN A CA 1
ATOM 1386 C C . ASN A 1 169 ? 20.420 8.778 -16.344 1.00 91.31 169 ASN A C 1
ATOM 1388 O O . ASN A 1 169 ? 19.511 9.528 -16.692 1.00 91.31 169 ASN A O 1
ATOM 1392 N N . TYR A 1 170 ? 20.288 7.890 -15.358 1.00 95.06 170 TYR A N 1
ATOM 1393 C CA . TYR A 1 170 ? 19.046 7.722 -14.617 1.00 95.06 170 TYR A CA 1
ATOM 1394 C C . TYR A 1 170 ? 18.583 9.038 -13.970 1.00 95.06 170 TYR A C 1
ATOM 1396 O O . TYR A 1 170 ? 17.423 9.415 -14.122 1.00 95.06 170 TYR A O 1
ATOM 1404 N N . LYS A 1 171 ? 19.479 9.796 -13.315 1.00 96.81 171 LYS A N 1
ATOM 1405 C CA . LYS A 1 171 ? 19.141 11.111 -12.744 1.00 96.81 171 LYS A CA 1
ATOM 1406 C C . LYS A 1 171 ? 18.616 12.068 -13.812 1.00 96.81 171 LYS A C 1
ATOM 1408 O O . LYS A 1 171 ? 17.603 12.728 -13.580 1.00 96.81 171 LYS A O 1
ATOM 1413 N N . ARG A 1 172 ? 19.300 12.164 -14.958 1.00 95.62 172 ARG A N 1
ATOM 1414 C CA . ARG A 1 172 ? 18.903 13.043 -16.068 1.00 95.62 172 ARG A CA 1
ATOM 1415 C C . ARG A 1 172 ? 17.470 12.759 -16.514 1.00 95.62 172 ARG A C 1
ATOM 1417 O O . ARG A 1 172 ? 16.696 13.700 -16.672 1.00 95.62 172 ARG A O 1
ATOM 1424 N N . ASP A 1 173 ? 17.122 11.491 -16.682 1.00 94.81 173 ASP A N 1
ATOM 1425 C CA . ASP A 1 173 ? 15.811 11.109 -17.203 1.00 94.81 173 ASP A CA 1
ATOM 1426 C C . ASP A 1 173 ? 14.732 11.227 -16.113 1.00 94.81 173 ASP A C 1
ATOM 1428 O O . ASP A 1 173 ? 13.649 11.760 -16.364 1.00 94.81 173 ASP A O 1
ATOM 1432 N N . LEU A 1 174 ? 15.054 10.880 -14.862 1.00 97.12 174 LEU A N 1
ATOM 1433 C CA . LEU A 1 174 ? 14.142 11.022 -13.723 1.00 97.12 174 LEU A CA 1
ATOM 1434 C C . LEU A 1 174 ? 13.778 12.489 -13.427 1.00 97.12 174 LEU A C 1
ATOM 1436 O O . LEU A 1 174 ? 12.657 12.764 -12.993 1.00 97.12 174 LEU A O 1
ATOM 1440 N N . LEU A 1 175 ? 14.667 13.452 -13.712 1.00 97.56 175 LEU A N 1
ATOM 1441 C CA . LEU A 1 175 ? 14.373 14.889 -13.577 1.00 97.56 175 LEU A CA 1
ATOM 1442 C C . LEU A 1 175 ? 13.152 15.329 -14.401 1.00 97.56 175 LEU A C 1
ATOM 1444 O O . LEU A 1 175 ? 12.478 16.287 -14.018 1.00 97.56 175 LEU A O 1
ATOM 1448 N N . LEU A 1 176 ? 12.814 14.624 -15.486 1.00 97.38 176 LEU A N 1
ATOM 1449 C CA . LEU A 1 176 ? 11.629 14.914 -16.301 1.00 97.38 176 LEU A CA 1
ATOM 1450 C C . LEU A 1 176 ? 10.311 14.708 -15.533 1.00 97.38 176 LEU A C 1
ATOM 1452 O O . LEU A 1 176 ? 9.299 15.321 -15.888 1.00 97.38 176 LEU A O 1
ATOM 1456 N N . LEU A 1 177 ? 10.329 13.888 -14.476 1.00 98.00 177 LEU A N 1
ATOM 1457 C CA . LEU A 1 177 ? 9.186 13.605 -13.602 1.00 98.00 177 LEU A CA 1
ATOM 1458 C C . LEU A 1 177 ? 9.057 14.586 -12.429 1.00 98.00 177 LEU A C 1
ATOM 1460 O O . LEU A 1 177 ? 8.040 14.561 -11.730 1.00 98.00 177 LEU A O 1
ATOM 1464 N N . ARG A 1 178 ? 10.043 15.471 -12.211 1.00 96.38 178 ARG A N 1
ATOM 1465 C CA . ARG A 1 178 ? 10.057 16.409 -11.074 1.00 96.38 178 ARG A CA 1
ATOM 1466 C C . ARG A 1 178 ? 8.774 17.229 -10.991 1.00 96.38 178 ARG A C 1
ATOM 1468 O O . ARG A 1 178 ? 8.153 17.277 -9.933 1.00 96.38 178 ARG A O 1
ATOM 1475 N N . ASP A 1 179 ? 8.347 17.776 -12.125 1.00 93.88 179 ASP A N 1
ATOM 1476 C CA . ASP A 1 179 ? 7.189 18.672 -12.211 1.00 93.88 179 ASP A CA 1
ATOM 1477 C C . ASP A 1 179 ? 5.868 17.911 -12.475 1.00 93.88 179 ASP A C 1
ATOM 1479 O O . ASP A 1 179 ? 4.812 18.517 -12.657 1.00 93.88 179 ASP A O 1
ATOM 1483 N N . CYS A 1 180 ? 5.901 16.572 -12.486 1.00 97.69 180 CYS A N 1
ATOM 1484 C CA . CYS A 1 180 ? 4.726 15.720 -12.667 1.00 97.69 180 CYS A CA 1
ATOM 1485 C C . CYS A 1 180 ? 4.148 15.326 -11.300 1.00 97.69 180 CYS A C 1
ATOM 1487 O O . CYS A 1 180 ? 4.442 14.252 -10.779 1.00 97.69 180 CYS A O 1
ATOM 1489 N N . ALA A 1 181 ? 3.340 16.204 -10.698 1.00 96.75 181 ALA A N 1
ATOM 1490 C CA . ALA A 1 181 ? 2.797 16.016 -9.344 1.00 96.75 181 ALA A CA 1
ATOM 1491 C C . ALA A 1 181 ? 1.943 14.742 -9.168 1.00 96.75 181 ALA A C 1
ATOM 1493 O O . ALA A 1 181 ? 1.779 14.263 -8.050 1.00 96.75 181 ALA A O 1
ATOM 1494 N N . ASN A 1 182 ? 1.428 14.185 -10.265 1.00 97.44 182 ASN A N 1
ATOM 1495 C CA . ASN A 1 182 ? 0.654 12.947 -10.309 1.00 97.44 182 ASN A CA 1
ATOM 1496 C C . ASN A 1 182 ? 1.511 11.669 -10.352 1.00 97.44 182 ASN A C 1
ATOM 1498 O O . ASN A 1 182 ? 0.951 10.576 -10.374 1.00 97.44 182 ASN A O 1
ATOM 1502 N N . VAL A 1 183 ? 2.844 11.783 -10.360 1.00 98.44 183 VAL A N 1
ATOM 1503 C CA . VAL A 1 183 ? 3.758 10.632 -10.385 1.00 98.44 183 VAL A CA 1
ATOM 1504 C C . VAL A 1 183 ? 4.361 10.391 -9.007 1.00 98.44 183 VAL A C 1
ATOM 1506 O O . VAL A 1 183 ? 4.952 11.292 -8.406 1.00 98.44 183 VAL A O 1
ATOM 1509 N N . TYR A 1 184 ? 4.245 9.152 -8.548 1.00 98.69 184 TYR A N 1
ATOM 1510 C CA . TYR A 1 184 ? 4.774 8.625 -7.297 1.00 98.69 184 TYR A CA 1
ATOM 1511 C C . TYR A 1 184 ? 5.922 7.660 -7.589 1.00 98.69 184 TYR A C 1
ATOM 1513 O O . TYR A 1 184 ? 5.935 7.008 -8.629 1.00 98.69 184 TYR A O 1
ATOM 1521 N N . CYS A 1 185 ? 6.876 7.544 -6.671 1.00 98.62 185 CYS A N 1
ATOM 1522 C CA . CYS A 1 185 ? 7.970 6.586 -6.758 1.00 98.62 185 CYS A CA 1
ATOM 1523 C C . CYS A 1 185 ? 7.831 5.521 -5.682 1.00 98.62 185 CYS A C 1
ATOM 1525 O O . CYS A 1 185 ? 7.707 5.813 -4.488 1.00 98.62 185 CYS A O 1
ATOM 1527 N N . LYS A 1 186 ? 7.886 4.269 -6.114 1.00 98.56 186 LYS A N 1
ATOM 1528 C CA . LYS A 1 186 ? 7.830 3.124 -5.229 1.00 98.56 186 LYS A CA 1
ATOM 1529 C C . LYS A 1 186 ? 9.238 2.676 -4.858 1.00 98.56 186 LYS A C 1
ATOM 1531 O O . LYS A 1 186 ? 9.999 2.208 -5.707 1.00 98.56 186 LYS A O 1
ATOM 1536 N N . LEU A 1 187 ? 9.554 2.778 -3.570 1.00 98.56 187 LEU A N 1
ATOM 1537 C CA . LEU A 1 187 ? 10.802 2.331 -2.952 1.00 98.56 187 LEU A CA 1
ATOM 1538 C C . LEU A 1 187 ? 10.778 0.811 -2.796 1.00 98.56 187 LEU A C 1
ATOM 1540 O O . LEU A 1 187 ? 10.695 0.279 -1.690 1.00 98.56 187 LEU A O 1
ATOM 1544 N N . SER A 1 188 ? 10.796 0.128 -3.930 1.00 97.56 188 SER A N 1
ATOM 1545 C CA . SER A 1 188 ? 10.827 -1.327 -4.034 1.00 97.56 188 SER A CA 1
ATOM 1546 C C . SER A 1 188 ? 12.094 -1.752 -4.762 1.00 97.56 188 SER A C 1
ATOM 1548 O O . SER A 1 188 ? 12.551 -1.019 -5.640 1.00 97.56 188 SER A O 1
ATOM 1550 N N . PRO A 1 189 ? 12.709 -2.880 -4.390 1.00 95.06 189 PRO A N 1
ATOM 1551 C CA . PRO A 1 189 ? 13.945 -3.304 -5.019 1.00 95.06 189 PRO A CA 1
ATOM 1552 C C . PRO A 1 189 ? 13.659 -3.757 -6.452 1.00 95.06 189 PRO A C 1
ATOM 1554 O O . PRO A 1 189 ? 12.666 -4.442 -6.707 1.00 95.06 189 PRO A O 1
ATOM 1557 N N . SER A 1 190 ? 14.532 -3.348 -7.372 1.00 89.94 190 SER A N 1
ATOM 1558 C CA . SER A 1 190 ? 14.598 -3.910 -8.722 1.00 89.94 190 SER A CA 1
ATOM 1559 C C . SER A 1 190 ? 15.262 -5.289 -8.669 1.00 89.94 190 SER A C 1
ATOM 1561 O O . SER A 1 190 ? 16.030 -5.570 -7.747 1.00 89.94 190 SER A O 1
ATOM 1563 N N . ASP A 1 191 ? 15.012 -6.139 -9.662 1.00 85.00 191 ASP A N 1
ATOM 1564 C CA . ASP A 1 191 ? 15.502 -7.526 -9.702 1.00 85.00 191 ASP A CA 1
ATOM 1565 C C . ASP A 1 191 ? 17.037 -7.631 -9.689 1.00 85.00 191 ASP A C 1
ATOM 1567 O O . ASP A 1 191 ? 17.601 -8.635 -9.255 1.00 85.00 191 ASP A O 1
ATOM 1571 N N . HIS A 1 192 ? 17.726 -6.579 -10.136 1.00 86.06 192 HIS A N 1
ATOM 1572 C CA . HIS A 1 192 ? 19.189 -6.495 -10.160 1.00 86.06 192 HIS A CA 1
ATOM 1573 C C . HIS A 1 192 ? 19.794 -5.925 -8.871 1.00 86.06 192 HIS A C 1
ATOM 1575 O O . HIS A 1 192 ? 21.004 -5.706 -8.807 1.00 86.06 192 HIS A O 1
ATOM 1581 N N . PHE A 1 193 ? 18.975 -5.632 -7.858 1.00 92.38 193 PHE A N 1
ATOM 1582 C CA . PHE A 1 193 ? 19.473 -5.190 -6.562 1.00 92.38 193 PHE A CA 1
ATOM 1583 C C . PHE A 1 193 ? 19.826 -6.395 -5.687 1.00 92.38 193 PHE A C 1
ATOM 1585 O O . PHE A 1 193 ? 19.112 -7.396 -5.640 1.00 92.38 193 PHE A O 1
ATOM 1592 N N . ASP A 1 194 ? 20.926 -6.272 -4.955 1.00 91.50 194 ASP A N 1
ATOM 1593 C CA . ASP A 1 194 ? 21.436 -7.267 -4.024 1.00 91.50 194 ASP A CA 1
ATOM 1594 C C . ASP A 1 194 ? 22.239 -6.603 -2.886 1.00 91.50 194 ASP A C 1
ATOM 1596 O O . ASP A 1 194 ? 22.398 -5.376 -2.819 1.00 91.50 194 ASP A O 1
ATOM 1600 N N . LEU A 1 195 ? 22.735 -7.434 -1.967 1.00 88.31 195 LEU A N 1
ATOM 1601 C CA . LEU A 1 195 ? 23.560 -7.016 -0.830 1.00 88.31 195 LEU A CA 1
ATOM 1602 C C . LEU A 1 195 ? 25.019 -6.687 -1.207 1.00 88.31 195 LEU A C 1
ATOM 1604 O O . LEU A 1 195 ? 25.760 -6.202 -0.354 1.00 88.31 195 LEU A O 1
ATOM 1608 N N . GLN A 1 196 ? 25.453 -6.956 -2.443 1.00 90.06 196 GLN A N 1
ATOM 1609 C CA . GLN A 1 196 ? 26.808 -6.648 -2.919 1.00 90.06 196 GLN A CA 1
ATOM 1610 C C . GLN A 1 196 ? 26.930 -5.199 -3.402 1.00 90.06 196 GLN A C 1
ATOM 1612 O O . GLN A 1 196 ? 28.027 -4.631 -3.391 1.00 90.06 196 GLN A O 1
ATOM 1617 N N . ILE A 1 197 ? 25.819 -4.571 -3.799 1.00 91.19 197 ILE A N 1
ATOM 1618 C CA . ILE A 1 197 ? 25.783 -3.139 -4.104 1.00 91.19 197 ILE A CA 1
ATOM 1619 C C . ILE A 1 197 ? 26.227 -2.327 -2.884 1.00 91.19 197 ILE A C 1
ATOM 1621 O O . ILE A 1 197 ? 25.733 -2.491 -1.767 1.00 91.19 197 ILE A O 1
ATOM 1625 N N . SER A 1 198 ? 27.164 -1.403 -3.113 1.00 93.25 198 SER A N 1
ATOM 1626 C CA . SER A 1 198 ? 27.714 -0.586 -2.040 1.00 93.25 198 SER A CA 1
ATOM 1627 C C . SER A 1 198 ? 26.656 0.333 -1.431 1.00 93.25 198 SER A C 1
ATOM 1629 O O . SER A 1 198 ? 25.804 0.912 -2.108 1.00 93.25 198 SER A O 1
ATOM 1631 N N . GLN A 1 199 ? 26.775 0.538 -0.124 1.00 94.25 199 GLN A N 1
ATOM 1632 C CA . GLN A 1 199 ? 25.928 1.458 0.624 1.00 94.25 199 GLN A CA 1
ATOM 1633 C C . GLN A 1 199 ? 25.929 2.886 0.028 1.00 94.25 199 GLN A C 1
ATOM 1635 O O . GLN A 1 199 ? 24.894 3.546 0.029 1.00 94.25 199 GLN A O 1
ATOM 1640 N N . GLU A 1 200 ? 27.054 3.349 -0.526 1.00 95.25 200 GLU A N 1
ATOM 1641 C CA . GLU A 1 200 ? 27.163 4.652 -1.200 1.00 95.25 200 GLU A CA 1
ATOM 1642 C C . GLU A 1 200 ? 26.265 4.754 -2.445 1.00 95.25 200 GLU A C 1
ATOM 1644 O O . GLU A 1 200 ? 25.639 5.790 -2.678 1.00 95.25 200 GLU A O 1
ATOM 1649 N N . LYS A 1 201 ? 26.139 3.673 -3.226 1.00 95.62 201 LYS A N 1
ATOM 1650 C CA . LYS A 1 201 ? 25.253 3.645 -4.398 1.00 95.62 201 LYS A CA 1
ATOM 1651 C C . LYS A 1 201 ? 23.786 3.730 -3.995 1.00 95.62 201 LYS A C 1
ATOM 1653 O O . LYS A 1 201 ? 23.042 4.497 -4.606 1.00 95.62 201 LYS A O 1
ATOM 1658 N N . TYR A 1 202 ? 23.383 3.017 -2.941 1.00 96.19 202 TYR A N 1
ATOM 1659 C CA . TYR A 1 202 ? 22.036 3.163 -2.386 1.00 96.19 202 TYR A CA 1
ATOM 1660 C C . TYR A 1 202 ? 21.784 4.588 -1.883 1.00 96.19 202 TYR A C 1
ATOM 1662 O O . TYR A 1 202 ? 20.742 5.161 -2.185 1.00 96.19 202 TYR A O 1
ATOM 1670 N N . GLU A 1 203 ? 22.745 5.206 -1.195 1.00 97.00 203 GLU A N 1
ATOM 1671 C CA . GLU A 1 203 ? 22.608 6.595 -0.735 1.00 97.00 203 GLU A CA 1
ATOM 1672 C C . GLU A 1 203 ? 22.396 7.563 -1.889 1.00 97.00 203 GLU A C 1
ATOM 1674 O O . GLU A 1 203 ? 21.491 8.398 -1.836 1.00 97.00 203 GLU A O 1
ATOM 1679 N N . LYS A 1 204 ? 23.188 7.421 -2.955 1.00 97.50 204 LYS A N 1
ATOM 1680 C CA . LYS A 1 204 ? 23.062 8.244 -4.156 1.00 97.50 204 LYS A CA 1
ATOM 1681 C C . LYS A 1 204 ? 21.710 8.039 -4.842 1.00 97.50 204 LYS A C 1
ATOM 1683 O O . LYS A 1 204 ? 21.065 9.025 -5.192 1.00 97.50 204 LYS A O 1
ATOM 1688 N N . LEU A 1 205 ? 21.250 6.794 -4.984 1.00 97.75 205 LEU A N 1
ATOM 1689 C CA . LEU A 1 205 ? 19.935 6.481 -5.553 1.00 97.75 205 LEU A CA 1
ATOM 1690 C C . LEU A 1 205 ? 18.802 7.132 -4.747 1.00 97.75 205 LEU A C 1
ATOM 1692 O O . LEU A 1 205 ? 17.958 7.826 -5.313 1.00 97.75 205 LEU A O 1
ATOM 1696 N N . PHE A 1 206 ? 18.799 6.949 -3.424 1.00 98.25 206 PHE A N 1
ATOM 1697 C CA . PHE A 1 206 ? 17.773 7.525 -2.554 1.00 98.25 206 PHE A CA 1
ATOM 1698 C C . PHE A 1 206 ? 17.819 9.055 -2.553 1.00 98.25 206 PHE A C 1
ATOM 1700 O O . PHE A 1 206 ? 16.761 9.680 -2.549 1.00 98.25 206 PHE A O 1
ATOM 1707 N N . ALA A 1 207 ? 19.006 9.666 -2.612 1.00 98.38 207 ALA A N 1
ATOM 1708 C CA . ALA A 1 207 ? 19.147 11.115 -2.731 1.00 98.38 207 ALA A CA 1
ATOM 1709 C C . ALA A 1 207 ? 18.552 11.652 -4.041 1.00 98.38 207 ALA A C 1
ATOM 1711 O O . ALA A 1 207 ? 17.800 12.623 -4.000 1.00 98.38 207 ALA A O 1
ATOM 1712 N N . ILE A 1 208 ? 18.820 10.996 -5.177 1.00 98.25 208 ILE A N 1
ATOM 1713 C CA . ILE A 1 208 ? 18.244 11.360 -6.484 1.00 98.25 208 ILE A CA 1
ATOM 1714 C C . ILE A 1 208 ? 16.715 11.282 -6.439 1.00 98.25 208 ILE A C 1
ATOM 1716 O O . ILE A 1 208 ? 16.020 12.215 -6.833 1.00 98.25 208 ILE A O 1
ATOM 1720 N N . VAL A 1 209 ? 16.181 10.170 -5.934 1.00 98.25 209 VAL A N 1
ATOM 1721 C CA . VAL A 1 209 ? 14.732 9.940 -5.871 1.00 98.25 209 VAL A CA 1
ATOM 1722 C C . VAL A 1 209 ? 14.074 10.947 -4.928 1.00 98.25 209 VAL A C 1
ATOM 1724 O O . VAL A 1 209 ? 13.043 11.525 -5.262 1.00 98.25 209 VAL A O 1
ATOM 1727 N N . PHE A 1 210 ? 14.685 11.222 -3.778 1.00 98.56 210 PHE A N 1
ATOM 1728 C CA . PHE A 1 210 ? 14.162 12.198 -2.830 1.00 98.56 210 PHE A CA 1
ATOM 1729 C C . PHE A 1 210 ? 14.186 13.632 -3.375 1.00 98.56 210 PHE A C 1
ATOM 1731 O O . PHE A 1 210 ? 13.222 14.362 -3.161 1.00 98.56 210 PHE A O 1
ATOM 1738 N N . GLU A 1 211 ? 15.232 14.021 -4.114 1.00 97.88 211 GLU A N 1
ATOM 1739 C CA . GLU A 1 211 ? 15.325 15.324 -4.794 1.00 97.88 211 GLU A CA 1
ATOM 1740 C C . GLU A 1 211 ? 14.139 15.560 -5.745 1.00 97.88 211 GLU A C 1
ATOM 1742 O O . GLU A 1 211 ? 13.654 16.684 -5.872 1.00 97.88 211 GLU A O 1
ATOM 1747 N N . ILE A 1 212 ? 13.652 14.500 -6.394 1.00 97.81 212 ILE A N 1
ATOM 1748 C CA . ILE A 1 212 ? 12.622 14.581 -7.434 1.00 97.81 212 ILE A CA 1
ATOM 1749 C C . ILE A 1 212 ? 11.217 14.423 -6.854 1.00 97.81 212 ILE A C 1
ATOM 1751 O O . ILE A 1 212 ? 10.333 15.227 -7.150 1.00 97.81 212 ILE A O 1
ATOM 1755 N N . PHE A 1 213 ? 10.991 13.404 -6.025 1.00 98.44 213 PHE A N 1
ATOM 1756 C CA . PHE A 1 213 ? 9.656 13.054 -5.534 1.00 98.44 213 PHE A CA 1
ATOM 1757 C C . PHE A 1 213 ? 9.324 13.708 -4.193 1.00 98.44 21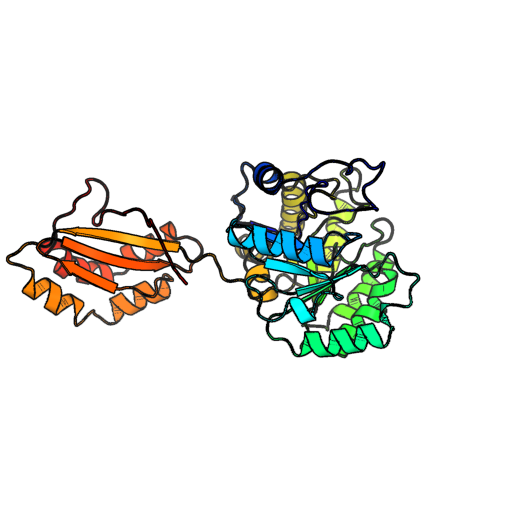3 PHE A C 1
ATOM 1759 O O . PHE A 1 213 ? 8.166 14.064 -3.952 1.00 98.44 213 PHE A O 1
ATOM 1766 N N . GLY A 1 214 ? 10.332 13.894 -3.338 1.00 98.00 214 GLY A N 1
ATOM 1767 C CA . GLY A 1 214 ? 10.159 14.267 -1.940 1.00 98.00 214 GLY A CA 1
ATOM 1768 C C . GLY A 1 214 ? 9.400 13.210 -1.129 1.00 98.00 214 GLY A C 1
ATOM 1769 O O . GLY A 1 214 ? 8.864 12.232 -1.651 1.00 98.00 214 GLY A O 1
ATOM 1770 N N . LYS A 1 215 ? 9.299 13.435 0.184 1.00 97.12 215 LYS A N 1
ATOM 1771 C CA . LYS A 1 215 ? 8.612 12.515 1.112 1.00 97.12 215 LYS A CA 1
ATOM 1772 C C . LYS A 1 215 ? 7.123 12.312 0.822 1.00 97.12 215 LYS A C 1
ATOM 1774 O O . LYS A 1 215 ? 6.546 11.349 1.297 1.00 97.12 215 LYS A O 1
ATOM 1779 N N . GLU A 1 216 ? 6.500 13.215 0.072 1.00 96.62 216 GLU A N 1
ATOM 1780 C CA . GLU A 1 216 ? 5.059 13.220 -0.215 1.00 96.62 216 GLU A CA 1
ATOM 1781 C C . GLU A 1 216 ? 4.664 12.236 -1.323 1.00 96.62 216 GLU A C 1
ATOM 1783 O O . GLU A 1 216 ? 3.508 11.829 -1.412 1.00 96.62 216 GLU A O 1
ATOM 1788 N N . ARG A 1 217 ? 5.616 11.859 -2.186 1.00 98.31 217 ARG A N 1
ATOM 1789 C CA . ARG A 1 217 ? 5.358 11.023 -3.369 1.00 98.31 217 ARG A CA 1
ATOM 1790 C C . ARG A 1 217 ? 6.176 9.737 -3.387 1.00 98.31 217 ARG A C 1
ATOM 1792 O O . ARG A 1 217 ? 6.281 9.093 -4.423 1.00 98.31 217 ARG A O 1
ATOM 1799 N N . MET A 1 218 ? 6.756 9.358 -2.253 1.00 98.75 218 MET A N 1
ATOM 1800 C CA . MET A 1 218 ? 7.499 8.109 -2.089 1.00 98.75 218 MET A CA 1
ATOM 1801 C C . MET A 1 218 ? 6.670 7.119 -1.269 1.00 98.75 218 MET A C 1
ATOM 1803 O O . MET A 1 218 ? 6.137 7.490 -0.224 1.00 98.75 218 MET A O 1
ATOM 1807 N N . VAL A 1 219 ? 6.571 5.869 -1.720 1.00 98.81 219 VAL A N 1
ATOM 1808 C CA . VAL A 1 219 ? 5.847 4.790 -1.019 1.00 98.81 219 VAL A CA 1
ATOM 1809 C C . VAL A 1 219 ? 6.718 3.546 -0.895 1.00 98.81 219 VAL A C 1
ATOM 1811 O O . VAL A 1 219 ? 7.495 3.245 -1.797 1.00 98.81 219 VAL A O 1
ATOM 1814 N N . PHE A 1 220 ? 6.615 2.814 0.212 1.00 98.75 220 PHE A N 1
ATOM 1815 C CA . PHE A 1 220 ? 7.362 1.569 0.416 1.00 98.75 220 PHE A CA 1
ATOM 1816 C C . PHE A 1 220 ? 6.729 0.381 -0.318 1.00 98.75 220 PHE A C 1
ATOM 1818 O O . PHE A 1 220 ? 5.513 0.204 -0.269 1.00 98.75 220 PHE A O 1
ATOM 1825 N N . GLY A 1 221 ? 7.549 -0.469 -0.939 1.00 98.50 221 GLY A N 1
ATOM 1826 C CA . GLY A 1 221 ? 7.130 -1.775 -1.452 1.00 98.50 221 GLY A CA 1
ATOM 1827 C C . GLY A 1 221 ? 8.239 -2.809 -1.270 1.00 98.50 221 GLY A C 1
ATOM 1828 O O . GLY A 1 221 ? 9.410 -2.474 -1.428 1.00 98.50 221 GLY A O 1
ATOM 1829 N N . SER A 1 222 ? 7.905 -4.049 -0.927 1.00 98.12 222 SER A N 1
ATOM 1830 C CA . SER A 1 222 ? 8.905 -5.102 -0.689 1.00 98.12 222 SER A CA 1
ATOM 1831 C C . SER A 1 222 ? 9.343 -5.819 -1.960 1.00 98.12 222 SER A C 1
ATOM 1833 O O . SER A 1 222 ? 10.455 -6.345 -2.008 1.00 98.12 222 SER A O 1
ATOM 1835 N N . ASN A 1 223 ? 8.472 -5.837 -2.974 1.00 97.69 223 ASN A N 1
ATOM 1836 C CA . ASN A 1 223 ? 8.582 -6.712 -4.137 1.00 97.69 223 ASN A CA 1
ATOM 1837 C C . ASN A 1 223 ? 8.671 -8.202 -3.735 1.00 97.69 223 ASN A C 1
ATOM 1839 O O . ASN A 1 223 ? 9.337 -9.004 -4.388 1.00 97.69 223 ASN A O 1
ATOM 1843 N N . TYR A 1 224 ? 8.045 -8.588 -2.616 1.00 97.88 224 TYR A N 1
ATOM 1844 C CA . TYR A 1 224 ? 7.963 -9.987 -2.197 1.00 97.88 224 TYR A CA 1
ATOM 1845 C C . TYR A 1 224 ? 7.165 -10.803 -3.228 1.00 97.88 224 TYR A C 1
ATOM 1847 O O . TYR A 1 224 ? 6.141 -10.315 -3.698 1.00 97.88 224 TYR A O 1
ATOM 1855 N N . PRO A 1 225 ? 7.561 -12.045 -3.556 1.00 96.62 225 PRO A N 1
ATOM 1856 C CA . PRO A 1 225 ? 8.784 -12.739 -3.153 1.00 96.62 225 PRO A CA 1
ATOM 1857 C C . PRO A 1 225 ? 9.920 -12.582 -4.180 1.00 96.62 225 PRO A C 1
ATOM 1859 O O . PRO A 1 225 ? 10.936 -13.261 -4.063 1.00 96.62 225 PRO A O 1
ATOM 1862 N N . VAL A 1 226 ? 9.728 -11.757 -5.216 1.00 94.75 226 VAL A N 1
ATOM 1863 C CA . VAL A 1 226 ? 10.603 -11.662 -6.399 1.00 94.75 226 VAL A CA 1
ATOM 1864 C C . VAL A 1 226 ? 11.934 -10.974 -6.076 1.00 94.75 226 VAL A C 1
ATOM 1866 O O . VAL A 1 226 ? 12.977 -11.304 -6.640 1.00 94.75 226 VAL A O 1
ATOM 1869 N N . SER A 1 227 ? 11.916 -10.084 -5.090 1.00 93.81 227 SER A N 1
ATOM 1870 C CA . SER A 1 227 ? 13.090 -9.428 -4.527 1.00 93.81 227 SER A CA 1
ATOM 1871 C C . SER A 1 227 ? 14.188 -10.404 -4.074 1.00 93.81 227 SER A C 1
ATOM 1873 O O . SER A 1 227 ? 13.929 -11.467 -3.506 1.00 93.81 227 SER A O 1
ATOM 1875 N N . SER A 1 228 ? 15.448 -9.992 -4.232 1.00 93.56 228 SER A N 1
ATOM 1876 C CA . SER A 1 228 ? 16.604 -10.650 -3.602 1.00 93.56 228 SER A CA 1
ATOM 1877 C C . SER A 1 228 ? 16.699 -10.402 -2.088 1.00 93.56 228 SER A C 1
ATOM 1879 O O . SER A 1 228 ? 17.548 -11.000 -1.432 1.00 93.56 228 SER A O 1
ATOM 1881 N N . PHE A 1 229 ? 15.844 -9.537 -1.538 1.00 95.88 229 PHE A N 1
ATOM 1882 C CA . PHE A 1 229 ? 15.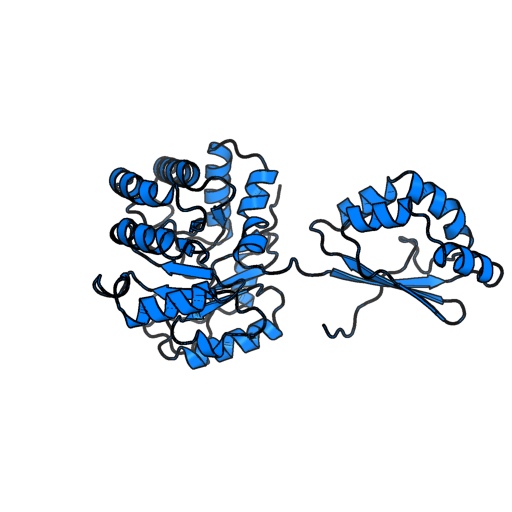780 -9.189 -0.121 1.00 95.88 229 PHE A CA 1
ATOM 1883 C C . PHE A 1 229 ? 14.508 -9.732 0.519 1.00 95.88 229 PHE A C 1
ATOM 1885 O O . PHE A 1 229 ? 13.416 -9.652 -0.049 1.00 95.88 229 PHE A O 1
ATOM 1892 N N . THR A 1 230 ? 14.624 -10.165 1.768 1.00 95.88 230 THR A N 1
ATOM 1893 C CA . THR A 1 230 ? 13.464 -10.277 2.653 1.00 95.88 230 THR A CA 1
ATOM 1894 C C . THR A 1 230 ? 12.864 -8.890 2.932 1.00 95.88 230 THR A C 1
ATOM 1896 O O . THR A 1 230 ? 13.579 -7.880 2.881 1.00 95.88 230 THR A O 1
ATOM 1899 N N . PRO A 1 231 ? 11.573 -8.800 3.310 1.00 96.75 231 PRO A N 1
ATOM 1900 C CA . PRO A 1 231 ? 10.977 -7.531 3.725 1.00 96.75 231 PRO A CA 1
ATOM 1901 C C . PRO A 1 231 ? 11.756 -6.823 4.838 1.00 96.75 231 PRO A C 1
ATOM 1903 O O . PRO A 1 231 ? 11.866 -5.599 4.829 1.00 96.75 231 PRO A O 1
ATOM 1906 N N . LYS A 1 232 ? 12.341 -7.590 5.768 1.00 96.38 232 LYS A N 1
ATOM 1907 C CA . LYS A 1 232 ? 13.178 -7.064 6.849 1.00 96.38 232 LYS A CA 1
ATOM 1908 C C . LYS A 1 232 ? 14.451 -6.401 6.327 1.00 96.38 232 LYS A C 1
ATOM 1910 O O . LYS A 1 232 ? 14.711 -5.252 6.673 1.00 96.38 232 LYS A O 1
ATOM 1915 N N . GLU A 1 233 ? 15.221 -7.097 5.494 1.00 96.75 233 GLU A N 1
ATOM 1916 C CA . GLU A 1 233 ? 16.465 -6.560 4.925 1.00 96.75 233 GLU A CA 1
ATOM 1917 C C . GLU A 1 233 ? 16.191 -5.306 4.094 1.00 96.75 233 GLU A C 1
ATOM 1919 O O . GLU A 1 233 ? 16.888 -4.299 4.231 1.00 96.75 233 GLU A O 1
ATOM 1924 N N . TRP A 1 234 ? 15.133 -5.329 3.277 1.00 97.56 234 TRP A N 1
ATOM 1925 C CA . TRP A 1 234 ? 14.764 -4.163 2.485 1.00 97.56 234 TRP A CA 1
ATOM 1926 C C . TRP A 1 234 ? 14.350 -2.980 3.364 1.00 97.56 234 TRP A C 1
ATOM 1928 O O . TRP A 1 234 ? 14.805 -1.860 3.132 1.00 97.56 234 TRP A O 1
ATOM 1938 N N . LEU A 1 235 ? 13.569 -3.224 4.422 1.00 97.06 235 LEU A N 1
ATOM 1939 C CA . LEU A 1 235 ? 13.179 -2.196 5.387 1.00 97.06 235 LEU A CA 1
ATOM 1940 C C . LEU A 1 235 ? 14.390 -1.593 6.118 1.00 97.06 235 LEU A C 1
ATOM 1942 O O . LEU A 1 235 ? 14.413 -0.391 6.394 1.00 97.06 235 LEU A O 1
ATOM 1946 N N . GLU A 1 236 ? 15.406 -2.395 6.436 1.00 96.69 236 GLU A N 1
ATOM 1947 C CA . GLU A 1 236 ? 16.655 -1.918 7.038 1.00 96.69 236 GLU A CA 1
ATOM 1948 C C . GLU A 1 236 ? 17.428 -1.006 6.072 1.00 96.69 236 GLU A C 1
ATOM 1950 O O . GLU A 1 236 ? 17.835 0.097 6.459 1.00 96.69 236 GLU A O 1
ATOM 1955 N N . ILE A 1 237 ? 17.558 -1.412 4.803 1.00 97.19 237 ILE A N 1
ATOM 1956 C CA . ILE A 1 237 ? 18.197 -0.615 3.744 1.00 97.19 237 ILE A CA 1
ATOM 1957 C C . ILE A 1 237 ? 17.436 0.698 3.532 1.00 97.19 237 ILE A C 1
ATOM 1959 O O . ILE A 1 237 ? 18.042 1.774 3.580 1.00 97.19 237 ILE A O 1
ATOM 1963 N N . THR A 1 238 ? 16.117 0.654 3.341 1.00 97.94 238 THR A N 1
ATOM 1964 C CA . THR A 1 238 ? 15.312 1.860 3.103 1.00 97.94 238 THR A CA 1
ATOM 1965 C C . THR A 1 238 ? 15.375 2.794 4.307 1.00 97.94 238 THR A C 1
ATOM 1967 O O . THR A 1 238 ? 15.641 3.983 4.142 1.00 97.94 238 THR A O 1
ATOM 1970 N N . THR A 1 239 ? 15.242 2.273 5.531 1.00 97.88 239 THR A N 1
ATOM 1971 C CA . THR A 1 239 ? 15.259 3.090 6.757 1.00 97.88 239 THR A CA 1
ATOM 1972 C C . THR A 1 239 ? 16.600 3.788 6.931 1.00 97.88 239 THR A C 1
ATOM 1974 O O . THR A 1 239 ? 16.646 4.977 7.254 1.00 97.88 239 THR A O 1
ATOM 1977 N N . LYS A 1 240 ? 17.705 3.072 6.702 1.00 97.62 240 LYS A N 1
ATOM 1978 C CA . LYS A 1 240 ? 19.054 3.635 6.794 1.00 97.62 240 LYS A CA 1
ATOM 1979 C C . LYS A 1 240 ? 19.241 4.796 5.817 1.00 97.62 240 LYS A C 1
ATOM 1981 O O . LYS A 1 240 ? 19.736 5.849 6.217 1.00 97.62 240 LYS A O 1
ATOM 1986 N N . ASN A 1 241 ? 18.813 4.628 4.567 1.00 98.38 241 ASN A N 1
ATOM 1987 C CA . ASN A 1 241 ? 18.954 5.661 3.542 1.00 98.38 241 ASN A CA 1
ATOM 1988 C C . ASN A 1 241 ? 18.020 6.859 3.785 1.00 98.38 241 ASN A C 1
ATOM 1990 O O . ASN A 1 241 ? 18.466 8.001 3.698 1.00 98.38 241 ASN A O 1
ATOM 1994 N N . LEU A 1 242 ? 16.769 6.635 4.200 1.00 98.31 242 LEU A N 1
ATOM 1995 C CA . LEU A 1 242 ? 15.842 7.718 4.562 1.00 98.31 242 LEU A CA 1
ATOM 1996 C C . LEU A 1 242 ? 16.349 8.542 5.759 1.00 98.31 242 LEU A C 1
ATOM 1998 O O . LEU A 1 242 ? 16.261 9.770 5.750 1.00 98.31 242 LEU A O 1
ATOM 2002 N N . LYS A 1 243 ? 16.966 7.900 6.759 1.00 97.31 243 LYS A N 1
ATOM 2003 C CA . LYS A 1 243 ? 17.607 8.609 7.881 1.00 97.31 243 LYS A CA 1
ATOM 2004 C C . LYS A 1 243 ? 18.821 9.427 7.449 1.00 97.31 243 LYS A C 1
ATOM 2006 O O . LYS A 1 243 ? 19.033 10.517 7.976 1.00 97.31 243 LYS A O 1
ATOM 2011 N N . LYS A 1 244 ? 19.599 8.954 6.470 1.00 97.75 244 LYS A N 1
ATOM 2012 C CA . LYS A 1 244 ? 20.712 9.733 5.896 1.00 97.75 244 LYS A CA 1
ATOM 2013 C C . LYS A 1 244 ? 20.246 10.993 5.165 1.00 97.75 244 LYS A C 1
ATOM 2015 O O . LYS A 1 244 ? 20.958 11.994 5.186 1.00 97.75 244 LYS A O 1
ATOM 2020 N N . LEU A 1 245 ? 19.025 10.987 4.632 1.00 98.06 245 LEU A N 1
ATOM 2021 C CA . LEU A 1 245 ? 18.353 12.177 4.093 1.00 98.06 245 LEU A CA 1
ATOM 2022 C C . LEU A 1 245 ? 17.818 13.126 5.182 1.00 98.06 245 LEU A C 1
ATOM 2024 O O . LEU A 1 245 ? 17.186 14.129 4.861 1.00 98.06 245 LEU A O 1
ATOM 2028 N N . LYS A 1 246 ? 18.092 12.844 6.465 1.00 97.31 246 LYS A N 1
ATOM 2029 C CA . LYS A 1 246 ? 17.653 13.619 7.638 1.00 97.31 246 LYS A CA 1
ATOM 2030 C C . LYS A 1 246 ? 16.131 13.671 7.816 1.00 97.31 246 LYS A C 1
ATOM 2032 O O . LYS A 1 246 ? 15.619 14.601 8.436 1.00 97.31 246 LYS A O 1
ATOM 2037 N N . LEU A 1 247 ? 15.411 12.668 7.309 1.00 95.88 247 LEU A N 1
ATOM 2038 C CA . LEU A 1 247 ? 13.989 12.514 7.600 1.00 95.88 247 LEU A CA 1
ATOM 2039 C C . LEU A 1 247 ? 13.786 12.098 9.057 1.00 95.88 247 LEU A C 1
ATOM 2041 O O . LEU A 1 247 ? 14.483 11.220 9.572 1.00 95.88 247 LEU A O 1
ATOM 2045 N N . ASN A 1 248 ? 12.827 12.744 9.716 1.00 91.31 248 ASN A N 1
ATOM 2046 C CA . ASN A 1 248 ? 12.399 12.357 11.056 1.00 91.31 248 ASN A CA 1
ATOM 2047 C C . ASN A 1 248 ? 11.474 11.124 10.996 1.00 91.31 248 ASN A C 1
ATOM 2049 O O . ASN A 1 248 ? 11.051 10.689 9.925 1.00 91.31 248 ASN A O 1
ATOM 2053 N N . ASP A 1 249 ? 11.132 10.564 12.156 1.00 90.12 249 ASP A N 1
ATOM 2054 C CA . ASP A 1 249 ? 10.318 9.346 12.219 1.00 90.12 249 ASP A CA 1
ATOM 2055 C C . ASP A 1 249 ? 8.887 9.525 11.679 1.00 90.12 249 ASP A C 1
ATOM 2057 O O . ASP A 1 249 ? 8.320 8.562 11.165 1.00 90.12 249 ASP A O 1
ATOM 2061 N N . LEU A 1 250 ? 8.316 10.736 11.732 1.00 87.00 250 LEU A N 1
ATOM 2062 C CA . LEU A 1 250 ? 6.999 11.022 11.146 1.00 87.00 250 LEU A CA 1
ATOM 2063 C C . LEU A 1 250 ? 7.065 11.002 9.616 1.00 87.00 250 LEU A C 1
ATOM 2065 O O . LEU A 1 250 ? 6.206 10.412 8.967 1.00 87.00 250 LEU A O 1
ATOM 2069 N N . ASP A 1 251 ? 8.117 11.582 9.042 1.00 93.69 251 ASP A N 1
ATOM 2070 C CA . ASP A 1 251 ? 8.340 11.586 7.596 1.00 93.69 251 ASP A CA 1
ATOM 2071 C C . ASP A 1 251 ? 8.583 10.168 7.059 1.00 93.69 251 ASP A C 1
ATOM 2073 O O . ASP A 1 251 ? 8.092 9.815 5.988 1.00 93.69 251 ASP A O 1
ATOM 2077 N N . ILE A 1 252 ? 9.300 9.331 7.813 1.00 97.44 252 ILE A N 1
ATOM 2078 C CA . ILE A 1 252 ? 9.507 7.920 7.458 1.00 97.44 252 ILE A CA 1
ATOM 2079 C C . ILE A 1 252 ? 8.200 7.128 7.597 1.00 97.44 252 ILE A C 1
ATOM 2081 O O . ILE A 1 252 ? 7.855 6.373 6.690 1.00 97.44 252 ILE A O 1
ATOM 2085 N N . SER A 1 253 ? 7.440 7.336 8.680 1.00 93.50 253 SER A N 1
ATOM 2086 C CA . SER A 1 253 ? 6.114 6.723 8.861 1.00 93.50 253 SER A CA 1
ATOM 2087 C C . SER A 1 253 ? 5.187 7.045 7.689 1.00 93.50 253 SER A C 1
ATOM 2089 O O . SER A 1 253 ? 4.508 6.159 7.174 1.00 93.50 253 SER A O 1
ATOM 2091 N N . LYS A 1 254 ? 5.220 8.287 7.207 1.00 93.69 254 LYS A N 1
ATOM 2092 C CA . LYS A 1 254 ? 4.439 8.729 6.055 1.00 93.69 254 LYS A CA 1
ATOM 2093 C C . LYS A 1 254 ? 4.771 7.967 4.772 1.00 93.69 254 LYS A C 1
ATOM 2095 O O . LYS A 1 254 ? 3.864 7.506 4.082 1.00 93.69 254 LYS A O 1
ATOM 2100 N N . ILE A 1 255 ? 6.058 7.777 4.477 1.00 98.44 255 ILE A N 1
ATOM 2101 C CA . ILE A 1 255 ? 6.520 6.994 3.316 1.00 98.44 255 ILE A CA 1
ATOM 2102 C C . ILE A 1 255 ? 6.130 5.514 3.451 1.00 98.44 255 ILE A C 1
ATOM 2104 O O . ILE A 1 255 ? 5.800 4.859 2.461 1.00 98.44 255 ILE A O 1
ATOM 2108 N N . TYR A 1 256 ? 6.166 4.978 4.671 1.00 98.31 256 TYR A N 1
ATOM 2109 C CA . TYR A 1 256 ? 5.877 3.568 4.940 1.00 98.31 256 TYR A CA 1
ATOM 2110 C C . TYR A 1 256 ? 4.389 3.235 5.040 1.00 98.31 256 TYR A C 1
ATOM 2112 O O . TYR A 1 256 ? 4.045 2.058 4.958 1.00 98.31 256 TYR A O 1
ATOM 2120 N N . LYS A 1 257 ? 3.511 4.228 5.213 1.00 94.50 257 LYS A N 1
ATOM 2121 C CA . LYS A 1 257 ? 2.087 3.995 5.474 1.00 94.50 257 LYS A CA 1
ATOM 2122 C C . LYS A 1 257 ? 1.183 5.060 4.857 1.00 94.50 257 LYS A C 1
ATOM 2124 O O . LYS A 1 257 ? 0.399 4.739 3.969 1.00 94.50 257 LYS A O 1
ATOM 2129 N N . ASP A 1 258 ? 1.268 6.309 5.307 1.00 91.62 258 ASP A N 1
ATOM 2130 C CA . ASP A 1 258 ? 0.225 7.318 5.043 1.00 91.62 258 ASP A CA 1
ATOM 2131 C C . ASP A 1 258 ? 0.080 7.627 3.548 1.00 91.62 258 ASP A C 1
ATOM 2133 O O . ASP A 1 258 ? -1.031 7.755 3.027 1.00 91.62 258 ASP A O 1
ATOM 2137 N N . ASN A 1 259 ? 1.205 7.690 2.832 1.00 97.12 259 ASN A N 1
ATOM 2138 C CA . ASN A 1 259 ? 1.202 7.933 1.394 1.00 97.12 259 ASN A CA 1
ATOM 2139 C C . ASN A 1 259 ? 0.486 6.815 0.627 1.00 97.12 259 ASN A C 1
ATOM 2141 O O . ASN A 1 259 ? -0.124 7.097 -0.400 1.00 97.12 259 ASN A O 1
ATOM 2145 N N . ALA A 1 260 ? 0.512 5.569 1.116 1.00 96.94 260 ALA A N 1
ATOM 2146 C CA . ALA A 1 260 ? -0.200 4.461 0.485 1.00 96.94 260 ALA A CA 1
ATOM 2147 C C . ALA A 1 260 ? -1.723 4.638 0.582 1.00 96.94 260 ALA A C 1
ATOM 2149 O O . ALA A 1 260 ? -2.418 4.440 -0.415 1.00 96.94 260 ALA A O 1
ATOM 2150 N N . TYR A 1 261 ? -2.233 5.074 1.741 1.00 92.19 261 TYR A N 1
ATOM 2151 C CA . TYR A 1 261 ? -3.658 5.375 1.921 1.00 92.19 261 TYR A CA 1
ATOM 2152 C C . TYR A 1 261 ? -4.129 6.456 0.947 1.00 92.19 261 TYR A C 1
ATOM 2154 O O . TYR A 1 261 ? -5.143 6.288 0.272 1.00 92.19 261 TYR A O 1
ATOM 2162 N N . LEU A 1 262 ? -3.358 7.540 0.815 1.00 91.94 262 LEU A N 1
ATOM 2163 C CA . LEU A 1 262 ? -3.688 8.628 -0.106 1.00 91.94 262 LEU A CA 1
ATOM 2164 C C . LEU A 1 262 ? -3.560 8.214 -1.580 1.00 91.94 262 LEU A C 1
ATOM 2166 O O . LEU A 1 262 ? -4.384 8.602 -2.411 1.00 91.94 262 LEU A O 1
ATOM 2170 N N . LEU A 1 263 ? -2.513 7.464 -1.925 1.00 96.25 263 LEU A N 1
ATOM 2171 C CA . LEU A 1 263 ? -2.220 7.066 -3.300 1.00 96.25 263 LEU A CA 1
ATOM 2172 C C . LEU A 1 263 ? -3.292 6.120 -3.840 1.00 96.25 263 LEU A C 1
ATOM 2174 O O . LEU A 1 263 ? -3.929 6.444 -4.842 1.00 96.25 263 LEU A O 1
ATOM 2178 N N . TYR A 1 264 ? -3.531 5.010 -3.146 1.00 95.56 264 TYR A N 1
ATOM 2179 C CA . TYR A 1 264 ? -4.444 3.956 -3.594 1.00 95.56 264 TYR A CA 1
ATOM 2180 C C . TYR A 1 264 ? -5.891 4.164 -3.139 1.00 95.56 264 TYR A C 1
ATOM 2182 O O . TYR A 1 264 ? -6.730 3.300 -3.379 1.00 95.56 264 TYR A O 1
ATOM 2190 N N . SER A 1 265 ? -6.177 5.271 -2.442 1.00 89.06 265 SER A N 1
ATOM 2191 C CA . SER A 1 265 ? -7.491 5.567 -1.855 1.00 89.06 265 SER A CA 1
ATOM 2192 C C . SER A 1 265 ? -8.047 4.391 -1.031 1.00 89.06 265 SER A C 1
ATOM 2194 O O . SER A 1 265 ? -9.256 4.175 -0.948 1.00 89.06 265 SER A O 1
ATOM 2196 N N . ILE A 1 266 ? -7.147 3.613 -0.422 1.00 84.06 266 ILE A N 1
ATOM 2197 C CA . ILE A 1 266 ? -7.479 2.510 0.478 1.00 84.06 266 ILE A CA 1
ATOM 2198 C C . ILE A 1 266 ? -7.745 3.105 1.863 1.00 84.06 266 ILE A C 1
ATOM 2200 O O . ILE A 1 266 ? -7.040 4.009 2.308 1.00 84.06 266 ILE A O 1
ATOM 2204 N N . SER A 1 267 ? -8.794 2.651 2.543 1.00 67.12 267 SER A N 1
ATOM 2205 C CA . SER A 1 267 ? -9.101 3.126 3.895 1.00 67.12 267 SER A CA 1
ATOM 2206 C C . SER A 1 267 ? -8.135 2.507 4.906 1.00 67.12 267 SER A C 1
ATOM 2208 O O . SER A 1 267 ? -7.786 1.329 4.788 1.00 67.12 267 SER A O 1
ATOM 2210 N N . SER A 1 268 ? -7.746 3.274 5.931 1.00 62.03 268 SER A N 1
ATOM 2211 C CA . SER A 1 268 ? -7.180 2.678 7.147 1.00 62.03 268 SER A CA 1
ATOM 2212 C C . SER A 1 268 ? -8.179 1.642 7.676 1.00 62.03 268 SER A C 1
ATOM 2214 O O . SER A 1 268 ? -9.384 1.920 7.649 1.00 62.03 268 SER A O 1
ATOM 2216 N N . PRO A 1 269 ? -7.745 0.435 8.081 1.00 65.12 269 PRO A N 1
ATOM 2217 C CA . PRO A 1 269 ? -8.669 -0.580 8.563 1.00 65.12 269 PRO A CA 1
ATOM 2218 C C . PRO A 1 269 ? -9.456 -0.029 9.756 1.00 65.12 269 PRO A C 1
ATOM 2220 O O . PRO A 1 269 ? -8.878 0.301 10.790 1.00 65.12 269 PRO A O 1
ATOM 2223 N N . ILE A 1 270 ? -10.777 0.077 9.592 1.00 80.62 270 ILE A N 1
ATOM 2224 C CA . ILE A 1 270 ? -11.687 0.506 10.654 1.00 80.62 270 ILE A CA 1
ATOM 2225 C C . ILE A 1 270 ? -11.629 -0.540 11.764 1.00 80.62 270 ILE A C 1
ATOM 2227 O O . ILE A 1 270 ? -11.911 -1.717 11.531 1.00 80.62 270 ILE A O 1
ATOM 2231 N N . GLN A 1 271 ? -11.265 -0.115 12.969 1.00 84.38 271 GLN A N 1
ATOM 2232 C CA . GLN A 1 271 ? -11.377 -0.947 14.160 1.00 84.38 271 GLN A CA 1
ATOM 2233 C C . GLN A 1 271 ? -12.750 -0.712 14.779 1.00 84.38 271 GLN A C 1
ATOM 2235 O O . GLN A 1 271 ? -13.149 0.432 14.990 1.00 84.38 271 GLN A O 1
ATOM 2240 N N . ARG A 1 272 ? -13.481 -1.787 15.060 1.00 90.38 272 ARG A N 1
ATOM 2241 C CA . ARG A 1 272 ? -14.826 -1.722 15.631 1.00 90.38 272 ARG A CA 1
ATOM 2242 C C . ARG A 1 272 ? -14.798 -2.234 17.052 1.00 90.38 272 ARG A C 1
ATOM 2244 O O . ARG A 1 272 ? -14.187 -3.263 17.332 1.00 90.38 272 ARG A O 1
ATOM 2251 N N . PHE A 1 273 ? -15.460 -1.503 17.933 1.00 95.06 273 PHE A N 1
ATOM 2252 C CA . PHE A 1 273 ? -15.505 -1.818 19.348 1.00 95.06 273 PHE A CA 1
ATOM 2253 C C . PHE A 1 273 ? -16.955 -1.975 19.773 1.00 95.06 273 PHE A C 1
ATOM 2255 O O . PHE A 1 273 ? -17.759 -1.058 19.615 1.00 95.06 273 PHE A O 1
ATOM 2262 N N . GLY A 1 274 ? -17.271 -3.151 20.312 1.00 97.06 274 GLY A N 1
ATOM 2263 C CA . GLY A 1 274 ? -18.469 -3.390 21.100 1.00 97.06 274 GLY A CA 1
ATOM 2264 C C . GLY A 1 274 ? -18.088 -3.416 22.574 1.00 97.06 274 GLY A C 1
ATOM 2265 O O . GLY A 1 274 ? -17.160 -4.126 22.956 1.00 97.06 274 GLY A O 1
ATOM 2266 N N . GLN A 1 275 ? -18.796 -2.663 23.406 1.00 97.81 275 GLN A N 1
ATOM 2267 C CA . GLN A 1 275 ? -18.516 -2.548 24.833 1.00 97.81 275 GLN A CA 1
ATOM 2268 C C . GLN A 1 275 ? -19.785 -2.705 25.658 1.00 97.81 275 GLN A C 1
ATOM 2270 O O . GLN A 1 275 ? -20.849 -2.232 25.264 1.00 97.81 275 GLN A O 1
ATOM 2275 N N . VAL A 1 276 ? -19.680 -3.338 26.826 1.00 97.88 276 VAL A N 1
ATOM 2276 C CA . VAL A 1 276 ? -20.802 -3.501 27.761 1.00 97.88 276 VAL A CA 1
ATOM 2277 C C . VAL A 1 276 ? -20.455 -3.031 29.167 1.00 97.88 276 VAL A C 1
ATOM 2279 O O . VAL A 1 276 ? -19.347 -3.230 29.668 1.00 97.88 276 VAL A O 1
ATOM 2282 N N . ILE A 1 277 ? -21.439 -2.432 29.830 1.00 98.25 277 ILE A N 1
ATOM 2283 C CA . ILE A 1 277 ? -21.375 -2.027 31.238 1.00 98.25 277 ILE A CA 1
ATOM 2284 C C . ILE A 1 277 ? -22.765 -2.149 31.866 1.00 98.25 277 ILE A C 1
ATOM 2286 O O . ILE A 1 277 ? -23.768 -2.230 31.151 1.00 98.25 277 ILE A O 1
ATOM 2290 N N . LYS A 1 278 ? -22.846 -2.146 33.199 1.00 98.12 278 LYS A N 1
ATOM 2291 C CA . LYS A 1 278 ? -24.126 -1.996 33.893 1.00 98.12 278 LYS A CA 1
ATOM 2292 C C . LYS A 1 278 ? -24.422 -0.543 34.229 1.00 98.12 278 LYS A C 1
ATOM 2294 O O . LYS A 1 278 ? -23.522 0.226 34.562 1.00 98.12 278 LYS A O 1
ATOM 2299 N N . VAL A 1 279 ? -25.700 -0.192 34.208 1.00 97.81 279 VAL A N 1
ATOM 2300 C CA . VAL A 1 279 ? -26.220 1.082 34.717 1.00 97.81 279 VAL A CA 1
ATOM 2301 C C . VAL A 1 279 ? -26.934 0.846 36.044 1.00 97.81 279 VAL A C 1
ATOM 2303 O O . VAL A 1 279 ? -27.645 -0.145 36.220 1.00 97.81 279 VAL A O 1
ATOM 2306 N N . LYS A 1 280 ? -26.735 1.744 37.009 1.00 97.69 280 LYS A N 1
ATOM 2307 C CA . LYS A 1 280 ? -27.464 1.707 38.278 1.00 97.69 280 LYS A CA 1
ATOM 2308 C C . LYS A 1 280 ? -28.914 2.087 38.021 1.00 97.69 280 LYS A C 1
ATOM 2310 O O . LYS A 1 280 ? -29.189 3.127 37.425 1.00 97.69 280 LYS A O 1
ATOM 2315 N N . LYS A 1 281 ? -29.844 1.252 38.480 1.00 96.00 281 LYS A N 1
ATOM 2316 C CA . LYS A 1 281 ? -31.275 1.395 38.182 1.00 96.00 281 LYS A CA 1
ATOM 2317 C C . LYS A 1 281 ? -31.817 2.765 38.601 1.00 96.00 281 LYS A C 1
ATOM 2319 O O . LYS A 1 281 ? -32.584 3.373 37.868 1.00 96.00 281 LYS A O 1
ATOM 2324 N N . GLU A 1 282 ? -31.382 3.262 39.751 1.00 97.44 282 GLU A N 1
ATOM 2325 C CA . GLU A 1 282 ? -31.756 4.558 40.320 1.00 97.44 282 GLU A CA 1
ATOM 2326 C C . GLU A 1 282 ? -31.118 5.768 39.615 1.00 97.44 282 GLU A C 1
ATOM 2328 O O . GLU A 1 282 ? -31.499 6.903 39.886 1.00 97.44 282 GLU A O 1
ATOM 2333 N N . LYS A 1 283 ? -30.155 5.539 38.714 1.00 97.81 283 LYS A N 1
ATOM 2334 C CA . LYS A 1 283 ? -29.456 6.567 37.928 1.00 97.81 283 LYS A CA 1
ATOM 2335 C C . LYS A 1 283 ? -29.733 6.476 36.427 1.00 97.81 283 LYS A C 1
ATOM 2337 O O . LYS A 1 283 ? -29.154 7.245 35.665 1.00 97.81 283 LYS A O 1
ATOM 2342 N N . LEU A 1 284 ? -30.601 5.563 35.986 1.00 97.06 284 LEU A N 1
ATOM 2343 C CA . LEU A 1 284 ? -30.865 5.341 34.564 1.00 97.06 284 LEU A CA 1
ATOM 2344 C C . LEU A 1 284 ? -31.376 6.609 33.862 1.00 97.06 284 LEU A C 1
ATOM 2346 O O . LEU A 1 284 ? -30.850 6.974 32.813 1.00 97.06 284 LEU A O 1
ATOM 2350 N N . ASP A 1 285 ? -32.347 7.304 34.453 1.00 97.56 285 ASP A N 1
ATOM 2351 C CA . ASP A 1 285 ? -32.915 8.519 33.855 1.00 97.56 285 ASP A CA 1
ATOM 2352 C C . ASP A 1 285 ? -31.874 9.644 33.752 1.00 97.56 285 ASP A C 1
ATOM 2354 O O . ASP A 1 285 ? -31.797 10.337 32.738 1.00 97.56 285 ASP A O 1
ATOM 2358 N 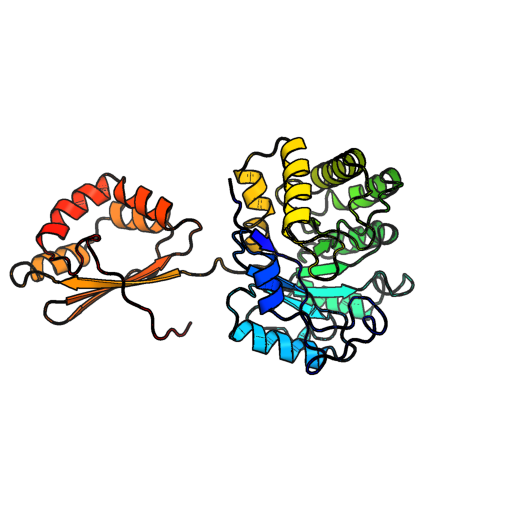N . GLU A 1 286 ? -31.015 9.784 34.768 1.00 98.00 286 GLU A N 1
ATOM 2359 C CA . GLU A 1 286 ? -29.890 10.727 34.761 1.00 98.00 286 GLU A CA 1
ATOM 2360 C C . GLU A 1 286 ? -28.881 10.372 33.662 1.00 98.00 286 GLU A C 1
ATOM 2362 O O . GLU A 1 286 ? -28.471 11.240 32.889 1.00 98.00 286 GLU A O 1
ATOM 2367 N N . TYR A 1 287 ? -28.538 9.089 33.528 1.00 97.88 287 TYR A N 1
ATOM 2368 C CA . TYR A 1 287 ? -27.650 8.601 32.477 1.00 97.88 287 TYR A CA 1
ATOM 2369 C C . TYR A 1 287 ? -28.190 8.914 31.075 1.00 97.88 287 TYR A C 1
ATOM 2371 O O . TYR A 1 287 ? -27.443 9.417 30.228 1.00 97.88 287 TYR A O 1
ATOM 2379 N N . ILE A 1 288 ? -29.481 8.646 30.840 1.00 97.38 288 ILE A N 1
ATOM 2380 C CA . ILE A 1 288 ? -30.158 8.928 29.568 1.00 97.38 288 ILE A CA 1
ATOM 2381 C C . ILE A 1 288 ? -30.180 10.435 29.301 1.00 97.38 288 ILE A C 1
ATOM 2383 O O . ILE A 1 288 ? -29.862 10.854 28.188 1.00 97.38 288 ILE A O 1
ATOM 2387 N N . ALA A 1 289 ? -30.510 11.258 30.299 1.00 97.69 289 ALA A N 1
ATOM 2388 C CA . ALA A 1 289 ? -30.553 12.711 30.150 1.00 97.69 289 ALA A CA 1
ATOM 2389 C C . ALA A 1 289 ? -29.180 13.296 29.785 1.00 97.69 289 ALA A C 1
ATOM 2391 O O . ALA A 1 289 ? -29.097 14.138 28.884 1.00 97.69 289 ALA A O 1
ATOM 2392 N N . LEU A 1 290 ? -28.113 12.808 30.430 1.00 97.81 290 LEU A N 1
ATOM 2393 C CA . LEU A 1 290 ? -26.730 13.153 30.100 1.00 97.81 290 LEU A CA 1
ATOM 2394 C C . LEU A 1 290 ? -26.415 12.763 28.648 1.00 97.81 290 LEU A C 1
ATOM 2396 O O . LEU A 1 290 ? -26.086 13.628 27.840 1.00 97.81 290 LEU A O 1
ATOM 2400 N N . HIS A 1 291 ? -26.577 11.493 28.269 1.00 97.06 291 HIS A N 1
ATOM 2401 C CA . HIS A 1 291 ? -26.167 11.007 26.941 1.00 97.06 291 HIS A CA 1
ATOM 2402 C C . HIS A 1 291 ? -27.078 11.461 25.792 1.00 97.06 291 HIS A C 1
ATOM 2404 O O . HIS A 1 291 ? -26.662 11.430 24.637 1.00 97.06 291 HIS A O 1
ATOM 2410 N N . SER A 1 292 ? -28.278 11.961 26.089 1.00 96.50 292 SER A N 1
ATOM 2411 C CA . SER A 1 292 ? -29.118 12.657 25.105 1.00 96.50 292 SER A CA 1
ATOM 2412 C C . SER A 1 292 ? -28.622 14.080 24.813 1.00 96.50 292 SER A C 1
ATOM 2414 O O . SER A 1 292 ? -29.007 14.667 23.807 1.00 96.50 292 SER A O 1
ATOM 2416 N N . ASN A 1 293 ? -27.763 14.638 25.676 1.00 96.25 293 ASN A N 1
ATOM 2417 C CA . ASN A 1 293 ? -27.268 16.016 25.616 1.00 96.25 293 ASN A CA 1
ATOM 2418 C C . ASN A 1 293 ? -25.753 16.082 25.874 1.00 96.25 293 ASN A C 1
ATOM 2420 O O . ASN A 1 293 ? -25.276 16.893 26.674 1.00 96.25 293 ASN A O 1
ATOM 2424 N N . VAL A 1 294 ? -24.990 15.210 25.207 1.00 97.19 294 VAL A N 1
ATOM 2425 C CA . VAL A 1 294 ? -23.532 15.125 25.380 1.00 97.19 294 VAL A CA 1
ATOM 2426 C C . VAL A 1 294 ? -22.882 16.487 25.142 1.00 97.19 294 VAL A C 1
ATOM 2428 O O . VAL A 1 294 ? -23.138 17.155 24.135 1.00 97.19 294 VAL A O 1
ATOM 2431 N N . TRP A 1 295 ? -22.010 16.898 26.063 1.00 98.00 295 TRP A N 1
ATOM 2432 C CA . TRP A 1 295 ? -21.314 18.176 25.962 1.00 98.00 295 TRP A CA 1
ATOM 2433 C C . TRP A 1 295 ? -20.486 18.252 24.678 1.00 98.00 295 TRP A C 1
ATOM 2435 O O . TRP A 1 295 ? -19.758 17.321 24.328 1.00 98.00 295 TRP A O 1
ATOM 2445 N N . LYS A 1 296 ? -20.531 19.406 23.999 1.00 97.25 296 LYS A N 1
ATOM 2446 C CA . LYS A 1 296 ? -19.816 19.614 22.730 1.00 97.25 296 LYS A CA 1
ATOM 2447 C C . LYS A 1 296 ? -18.327 19.262 22.829 1.00 97.25 296 LYS A C 1
ATOM 2449 O O . LYS A 1 296 ? -17.806 18.617 21.928 1.00 97.25 296 LYS A O 1
ATOM 2454 N N . GLY A 1 297 ? -17.661 19.648 23.920 1.00 97.44 297 GLY A N 1
ATOM 2455 C CA . GLY A 1 297 ? -16.234 19.370 24.110 1.00 97.44 297 GLY A CA 1
ATOM 2456 C C . GLY A 1 297 ? -15.899 17.876 24.172 1.00 97.44 297 GLY A C 1
ATOM 2457 O O . GLY A 1 297 ? -14.880 17.477 23.621 1.00 97.44 297 GLY A O 1
ATOM 2458 N N . VAL A 1 298 ? -16.786 17.045 24.731 1.00 97.62 298 VAL A N 1
ATOM 2459 C CA . VAL A 1 298 ? -16.619 15.580 24.762 1.00 97.62 298 VAL A CA 1
ATOM 2460 C C . VAL A 1 298 ? -16.724 15.007 23.347 1.00 97.62 298 VAL A C 1
ATOM 2462 O O . VAL A 1 298 ? -15.855 14.259 22.907 1.00 97.62 298 VAL A O 1
ATOM 2465 N N . ASN A 1 299 ? -17.745 15.421 22.589 1.00 97.69 299 ASN A N 1
ATOM 2466 C CA . ASN A 1 299 ? -17.902 15.015 21.188 1.00 97.69 299 ASN A CA 1
ATOM 2467 C C . ASN A 1 299 ? -16.727 15.475 20.309 1.00 97.69 299 ASN A C 1
ATOM 2469 O O . ASN A 1 299 ? -16.273 14.733 19.437 1.00 97.69 299 ASN A O 1
ATOM 2473 N N . ASP A 1 300 ? -16.220 16.688 20.532 1.00 96.38 300 ASP A N 1
ATOM 2474 C CA . ASP A 1 300 ? -15.050 17.206 19.823 1.00 96.38 300 ASP A CA 1
ATOM 2475 C C . ASP A 1 300 ? -13.784 16.401 20.164 1.00 96.38 300 ASP A C 1
ATOM 2477 O O . ASP A 1 300 ? -12.987 16.128 19.266 1.00 96.38 300 ASP A O 1
ATOM 2481 N N . ALA A 1 301 ? -13.591 16.015 21.431 1.00 97.44 301 ALA A N 1
ATOM 2482 C CA . ALA A 1 301 ? -12.463 15.190 21.864 1.00 97.44 301 ALA A CA 1
ATOM 2483 C C . ALA A 1 301 ? -12.498 13.803 21.204 1.00 97.44 301 ALA A C 1
ATOM 2485 O O . ALA A 1 301 ? -11.501 13.386 20.618 1.00 97.44 301 ALA A O 1
ATOM 2486 N N . LEU A 1 302 ? -13.661 13.141 21.197 1.00 97.44 302 LEU A N 1
ATOM 2487 C CA . LEU A 1 302 ? -13.862 11.856 20.515 1.00 97.44 302 LEU A CA 1
ATOM 2488 C C . LEU A 1 302 ? -13.516 11.945 19.020 1.00 97.44 302 LEU A C 1
ATOM 2490 O O . LEU A 1 302 ? -12.712 11.155 18.525 1.00 97.44 302 LEU A O 1
ATOM 2494 N N . LYS A 1 303 ? -14.049 12.950 18.311 1.00 93.50 303 LYS A N 1
ATOM 2495 C CA . LYS A 1 303 ? -13.775 13.149 16.876 1.00 93.50 303 LYS A CA 1
ATOM 2496 C C . LYS A 1 303 ? -12.301 13.438 16.588 1.00 93.50 303 LYS A C 1
ATOM 2498 O O . LYS A 1 303 ? -11.751 12.896 15.635 1.00 93.50 303 LYS A O 1
ATOM 2503 N N . LYS A 1 304 ? -11.647 14.278 17.400 1.00 93.00 304 LYS A N 1
ATOM 2504 C CA . LYS A 1 304 ? -10.203 14.571 17.274 1.00 93.00 304 LYS A CA 1
ATOM 2505 C C . LYS A 1 304 ? -9.325 13.347 17.542 1.00 93.00 304 LYS A C 1
ATOM 2507 O O . LYS A 1 304 ? -8.206 13.293 17.040 1.00 93.00 304 LYS A O 1
ATOM 2512 N N . SER A 1 305 ? -9.836 12.389 18.306 1.00 94.62 305 SER A N 1
ATOM 2513 C CA . SER A 1 305 ? -9.210 11.097 18.586 1.00 94.62 305 SER A CA 1
ATOM 2514 C C . SER A 1 305 ? -9.714 9.980 17.665 1.00 94.62 305 SER A C 1
ATOM 2516 O O . SER A 1 305 ? -9.648 8.808 18.023 1.00 94.62 305 SER A O 1
ATOM 2518 N N . ASN A 1 306 ? -10.201 10.330 16.469 1.00 92.44 306 ASN A N 1
ATOM 2519 C CA . ASN A 1 306 ? -10.564 9.397 15.399 1.00 92.44 306 ASN A CA 1
ATOM 2520 C C . ASN A 1 306 ? -11.677 8.395 15.754 1.00 92.44 306 ASN A C 1
ATOM 2522 O O . ASN A 1 306 ? -11.751 7.323 15.152 1.00 92.44 306 ASN A O 1
ATOM 2526 N N . ILE A 1 307 ? -12.543 8.740 16.712 1.00 95.62 307 ILE A N 1
ATOM 2527 C CA . ILE A 1 307 ? -13.746 7.970 17.038 1.00 95.62 307 ILE A CA 1
ATOM 2528 C C . ILE A 1 307 ? -14.921 8.497 16.215 1.00 95.62 307 ILE A C 1
ATOM 2530 O O . ILE A 1 307 ? -15.213 9.697 16.208 1.00 95.62 307 ILE A O 1
ATOM 2534 N N . GLN A 1 308 ? -15.617 7.588 15.540 1.00 93.62 308 GLN A N 1
ATOM 2535 C CA . GLN A 1 308 ? -16.803 7.867 14.739 1.00 93.62 308 GLN A CA 1
ATOM 2536 C C . GLN A 1 308 ? -17.875 6.791 14.950 1.00 93.62 308 GLN A C 1
ATOM 2538 O O . GLN A 1 308 ? -17.632 5.776 15.599 1.00 93.62 308 GLN A O 1
ATOM 2543 N N . ASN A 1 309 ? -19.078 7.029 14.417 1.00 94.75 309 ASN A N 1
ATOM 2544 C CA . ASN A 1 309 ? -20.203 6.088 14.487 1.00 94.75 309 ASN A CA 1
ATOM 2545 C C . ASN A 1 309 ? -20.491 5.571 15.913 1.00 94.75 309 ASN A C 1
ATOM 2547 O O . ASN A 1 309 ? -20.871 4.420 16.105 1.00 94.75 309 ASN A O 1
ATOM 2551 N N . TYR A 1 310 ? -20.315 6.437 16.918 1.00 97.75 310 TYR A N 1
ATOM 2552 C CA . TYR A 1 310 ? -20.491 6.082 18.323 1.00 97.75 310 TYR A CA 1
ATOM 2553 C C . TYR A 1 310 ? -21.976 6.123 18.713 1.00 97.75 310 TYR A C 1
ATOM 2555 O O . TYR A 1 310 ? -22.605 7.180 18.680 1.00 97.75 310 TYR A O 1
ATOM 2563 N N . SER A 1 311 ? -22.531 4.971 19.087 1.00 97.62 311 SER A N 1
ATOM 2564 C CA . SER A 1 311 ? -23.877 4.807 19.640 1.00 97.62 311 SER A CA 1
ATOM 2565 C C . SER A 1 311 ? -23.852 4.072 20.981 1.00 97.62 311 SER A C 1
ATOM 2567 O O . SER A 1 311 ? -23.028 3.183 21.187 1.00 97.62 311 SER A O 1
ATOM 2569 N N . ILE A 1 312 ? -24.792 4.402 21.872 1.00 98.12 312 ILE A N 1
ATOM 2570 C CA . ILE A 1 312 ? -25.027 3.670 23.122 1.00 98.12 312 ILE A CA 1
ATOM 2571 C C . ILE A 1 312 ? -26.486 3.223 23.168 1.00 98.12 312 ILE A C 1
ATOM 2573 O O . ILE A 1 312 ? -27.404 4.026 23.020 1.00 98.12 312 ILE A O 1
ATOM 2577 N N . TYR A 1 313 ? -26.687 1.934 23.398 1.00 97.81 313 TYR A N 1
ATOM 2578 C CA . TYR A 1 313 ? -27.973 1.266 23.510 1.00 97.81 313 TYR A CA 1
ATOM 2579 C C . TYR A 1 313 ? -28.200 0.845 24.955 1.00 97.81 313 TYR A C 1
ATOM 2581 O O . TYR A 1 313 ? -27.267 0.466 25.657 1.00 97.81 313 TYR A O 1
ATOM 2589 N N . HIS A 1 314 ? -29.451 0.864 25.394 1.00 97.12 314 HIS A N 1
ATOM 2590 C CA . HIS A 1 314 ? -29.838 0.433 26.729 1.00 97.12 314 HIS A CA 1
ATOM 2591 C C . HIS A 1 314 ? -30.769 -0.779 26.651 1.00 97.12 314 HIS A C 1
ATOM 2593 O O . HIS A 1 314 ? -31.745 -0.773 25.900 1.00 97.12 314 HIS A O 1
ATOM 2599 N N . TYR A 1 315 ? -30.494 -1.801 27.462 1.00 95.75 315 TYR A N 1
ATOM 2600 C CA . TYR A 1 315 ? -31.368 -2.954 27.647 1.00 95.75 315 TYR A CA 1
ATOM 2601 C C . TYR A 1 315 ? -31.310 -3.454 29.096 1.00 95.75 315 TYR A C 1
ATOM 2603 O O . TYR A 1 315 ? -30.310 -4.017 29.539 1.00 95.75 315 TYR A O 1
ATOM 2611 N N . LYS A 1 316 ? -32.426 -3.302 29.821 1.00 94.50 316 LYS A N 1
ATOM 2612 C CA . LYS A 1 316 ? -32.581 -3.669 31.241 1.00 94.50 316 LYS A CA 1
ATOM 2613 C C . LYS A 1 316 ? -31.607 -2.935 32.169 1.00 94.50 316 LYS A C 1
ATOM 2615 O O . LYS A 1 316 ? -31.848 -1.789 32.496 1.00 94.50 316 LYS A O 1
ATOM 2620 N N . ASP A 1 317 ? -30.583 -3.608 32.676 1.00 95.81 317 ASP A N 1
ATOM 2621 C CA . ASP A 1 317 ? -29.532 -3.033 33.516 1.00 95.81 317 ASP A CA 1
ATOM 2622 C C . ASP A 1 317 ? -28.209 -2.900 32.755 1.00 95.81 317 ASP A C 1
ATOM 2624 O O . ASP A 1 317 ? -27.197 -2.547 33.355 1.00 95.81 317 ASP A O 1
ATOM 2628 N N . PHE A 1 318 ? -28.209 -3.160 31.444 1.00 97.56 318 PHE A N 1
ATOM 2629 C CA . PHE A 1 318 ? -27.032 -3.092 30.589 1.00 97.56 318 PHE A CA 1
ATOM 2630 C C . PHE A 1 318 ? -27.078 -1.898 29.646 1.00 97.56 318 PHE A C 1
ATOM 2632 O O . PHE A 1 318 ? -28.120 -1.535 29.093 1.00 97.56 318 PHE A O 1
ATOM 2639 N N . LEU A 1 319 ? -25.895 -1.347 29.417 1.00 98.19 319 LEU A N 1
ATOM 2640 C CA . LEU A 1 319 ? -25.608 -0.433 28.330 1.00 98.19 319 LEU A CA 1
ATOM 2641 C C . LEU A 1 319 ? -24.639 -1.126 27.375 1.00 98.19 319 LEU A C 1
ATOM 2643 O O . LEU A 1 319 ? -23.664 -1.737 27.817 1.00 98.19 319 LEU A O 1
ATOM 2647 N N . PHE A 1 320 ? -24.915 -1.024 26.080 1.00 98.19 320 PHE A N 1
ATOM 2648 C CA . PHE A 1 320 ? -24.054 -1.495 25.005 1.00 98.19 320 PHE A CA 1
ATOM 2649 C C . PHE A 1 320 ? -23.576 -0.296 24.190 1.00 98.19 320 PHE A C 1
ATOM 2651 O O . PHE A 1 320 ? -24.391 0.429 23.630 1.00 98.19 320 PHE A O 1
ATOM 2658 N N . ALA A 1 321 ? -22.269 -0.085 24.129 1.00 97.94 321 ALA A N 1
ATOM 2659 C CA . ALA A 1 321 ? -21.637 0.932 23.306 1.00 97.94 321 ALA A CA 1
ATOM 2660 C C . ALA A 1 321 ? -21.064 0.287 22.040 1.00 97.94 321 ALA A C 1
ATOM 2662 O O . ALA A 1 321 ? -20.411 -0.752 22.109 1.00 97.94 321 ALA A O 1
ATOM 2663 N N . TYR A 1 322 ? -21.292 0.924 20.896 1.00 97.94 322 TYR A N 1
ATOM 2664 C CA . TYR A 1 322 ? -20.628 0.617 19.635 1.00 97.94 322 TYR A CA 1
ATOM 2665 C C . TYR A 1 322 ? -19.936 1.871 19.125 1.00 97.94 322 TYR A C 1
ATOM 2667 O O . TYR A 1 322 ? -20.575 2.921 19.081 1.00 97.94 322 TYR A O 1
ATOM 2675 N N . PHE A 1 323 ? -18.678 1.769 18.706 1.00 96.94 323 PHE A N 1
ATOM 2676 C CA . PHE A 1 323 ? -18.007 2.833 17.967 1.00 96.94 323 PHE A CA 1
ATOM 2677 C C . PHE A 1 323 ? -16.971 2.281 16.989 1.00 96.94 323 PHE A C 1
ATOM 2679 O O . PHE A 1 323 ? -16.467 1.164 17.128 1.00 96.94 323 PHE A O 1
ATOM 2686 N N . GLU A 1 324 ? -16.629 3.109 16.010 1.00 93.75 324 GLU A N 1
ATOM 2687 C CA . GLU A 1 324 ? -15.573 2.850 15.046 1.00 93.75 324 GLU A CA 1
ATOM 2688 C C . GLU A 1 324 ? -14.375 3.758 15.321 1.00 93.75 324 GLU A C 1
ATOM 2690 O O . GLU A 1 324 ? -14.522 4.959 15.555 1.00 93.75 324 GLU A O 1
ATOM 2695 N N . TYR A 1 325 ? -13.180 3.188 15.256 1.00 91.56 325 TYR A N 1
ATOM 2696 C CA . TYR A 1 325 ? -11.919 3.903 15.314 1.00 91.56 325 TYR A CA 1
ATOM 2697 C C . TYR A 1 325 ? -11.228 3.838 13.954 1.00 91.56 325 TYR A C 1
ATOM 2699 O O . TYR A 1 325 ? -10.994 2.756 13.410 1.00 91.56 325 TYR A O 1
ATOM 2707 N N . VAL A 1 326 ? -10.889 5.008 13.418 1.00 82.56 326 VAL A N 1
ATOM 2708 C CA . VAL A 1 326 ? -10.263 5.156 12.089 1.00 82.56 326 VAL A CA 1
ATOM 2709 C C . VAL A 1 326 ? -8.835 5.694 12.147 1.00 82.56 326 VAL A C 1
ATOM 2711 O O . VAL A 1 326 ? -8.225 5.954 11.110 1.00 82.56 326 VAL A O 1
ATOM 2714 N N . GLY A 1 327 ? -8.301 5.884 13.354 1.00 74.69 327 GLY A N 1
ATOM 2715 C CA . GLY A 1 327 ? -6.947 6.379 13.560 1.00 74.69 327 GLY A CA 1
ATOM 2716 C C . GLY A 1 327 ? -5.889 5.279 13.461 1.00 74.69 327 GLY A C 1
ATOM 2717 O O . GLY A 1 327 ? -6.140 4.156 13.025 1.00 74.69 327 GLY A O 1
ATOM 2718 N N . GLU A 1 328 ? -4.673 5.620 13.870 1.00 64.69 328 GLU A N 1
ATOM 2719 C CA . GLU A 1 328 ? -3.481 4.796 13.642 1.00 64.69 328 GLU A CA 1
ATOM 2720 C C . GLU A 1 328 ? -2.916 4.149 14.911 1.00 64.69 328 GLU A C 1
ATOM 2722 O O . GLU A 1 328 ? -2.156 3.186 14.823 1.00 64.69 328 GLU A O 1
ATOM 2727 N N . ASP A 1 329 ? -3.260 4.690 16.079 1.00 71.88 329 ASP A N 1
ATOM 2728 C CA . ASP A 1 329 ? -2.769 4.279 17.392 1.00 71.88 329 ASP A CA 1
ATOM 2729 C C . ASP A 1 329 ? -3.892 4.466 18.418 1.00 71.88 329 ASP A C 1
ATOM 2731 O O . ASP A 1 329 ? -4.045 5.523 19.040 1.00 71.88 329 ASP A O 1
ATOM 2735 N N . PHE A 1 330 ? -4.711 3.420 18.547 1.00 81.25 330 PHE A N 1
ATOM 2736 C CA . PHE A 1 330 ? -5.881 3.428 19.417 1.00 81.25 330 PHE A CA 1
ATOM 2737 C C . PHE A 1 330 ? -5.499 3.746 20.864 1.00 81.25 330 PHE A C 1
ATOM 2739 O O . PHE A 1 330 ? -6.135 4.585 21.494 1.00 81.25 330 PHE A O 1
ATOM 2746 N N . ALA A 1 331 ? -4.419 3.145 21.376 1.00 81.06 331 ALA A N 1
ATOM 2747 C CA . ALA A 1 331 ? -3.979 3.349 22.752 1.00 81.06 331 ALA A CA 1
ATOM 2748 C C . ALA A 1 331 ? -3.621 4.819 23.017 1.00 81.06 331 ALA A C 1
ATOM 2750 O O . ALA A 1 331 ? -4.081 5.401 24.002 1.00 81.06 331 ALA A O 1
ATOM 2751 N N . LYS A 1 332 ? -2.867 5.446 22.109 1.00 83.62 332 LYS A N 1
ATOM 2752 C CA . LYS A 1 332 ? -2.489 6.859 22.221 1.00 83.62 332 LYS A CA 1
ATOM 2753 C C . LYS A 1 332 ? -3.681 7.802 22.084 1.00 83.62 332 LYS A C 1
ATOM 2755 O O . LYS A 1 332 ? -3.749 8.812 22.783 1.00 83.62 332 LYS A O 1
ATOM 2760 N N . ASP A 1 333 ? -4.620 7.510 21.191 1.00 92.62 333 ASP A N 1
ATOM 2761 C CA . ASP A 1 333 ? -5.821 8.333 21.033 1.00 92.62 333 ASP A CA 1
ATOM 2762 C C . ASP A 1 333 ? -6.782 8.194 22.223 1.00 92.62 333 ASP A C 1
ATOM 2764 O O . ASP A 1 333 ? -7.373 9.195 22.645 1.00 92.62 333 ASP A O 1
ATOM 2768 N N . MET A 1 334 ? -6.872 7.006 22.831 1.00 93.81 334 MET A N 1
ATOM 2769 C CA . MET A 1 334 ? -7.591 6.804 24.093 1.00 93.81 334 MET A CA 1
ATOM 2770 C C . MET A 1 334 ? -6.908 7.537 25.251 1.00 93.81 334 MET A C 1
ATOM 2772 O O . MET A 1 334 ? -7.593 8.137 26.079 1.00 93.81 334 MET A O 1
ATOM 2776 N N . GLU A 1 335 ? -5.573 7.576 25.291 1.00 94.00 335 GLU A N 1
ATOM 2777 C CA . GLU A 1 335 ? -4.834 8.364 26.283 1.00 94.00 335 GLU A CA 1
ATOM 2778 C C . GLU A 1 335 ? -5.118 9.868 26.141 1.00 94.00 335 GLU A C 1
ATOM 2780 O O . GLU A 1 335 ? -5.355 10.544 27.143 1.00 94.00 335 GLU A O 1
ATOM 2785 N N . LYS A 1 336 ? -5.184 10.401 24.911 1.00 95.50 336 LYS A N 1
ATOM 2786 C CA . LYS A 1 336 ? -5.580 11.804 24.676 1.00 95.50 336 LYS A CA 1
ATOM 2787 C C . LYS A 1 336 ? -6.977 12.102 25.221 1.00 95.50 336 LYS A C 1
ATOM 2789 O O . LYS A 1 336 ? -7.155 13.130 25.870 1.00 95.50 336 LYS A O 1
ATOM 2794 N N . ILE A 1 337 ? -7.946 11.211 24.988 1.00 96.69 337 ILE A N 1
ATOM 2795 C CA . ILE A 1 337 ? -9.306 11.339 25.545 1.00 96.69 337 ILE A CA 1
ATOM 2796 C C . ILE A 1 337 ? -9.243 11.315 27.076 1.00 96.69 337 ILE A C 1
ATOM 2798 O O . ILE A 1 337 ? -9.830 12.171 27.731 1.00 96.69 337 ILE A O 1
ATOM 2802 N N . ALA A 1 338 ? -8.473 10.392 27.654 1.00 94.56 338 ALA A N 1
ATOM 2803 C CA . ALA A 1 338 ? -8.312 10.280 29.099 1.00 94.56 338 ALA A CA 1
ATOM 2804 C C . ALA A 1 338 ? -7.616 11.484 29.742 1.00 94.56 338 ALA A C 1
ATOM 2806 O O . ALA A 1 338 ? -7.804 11.737 30.933 1.00 94.56 338 ALA A O 1
ATOM 2807 N N . GLN A 1 339 ? -6.818 12.235 28.985 1.00 96.81 339 GLN A N 1
ATOM 2808 C CA . GLN A 1 339 ? -6.161 13.453 29.448 1.00 96.81 339 GLN A CA 1
ATOM 2809 C C . GLN A 1 339 ? -7.016 14.715 29.255 1.00 96.81 339 GLN A C 1
ATOM 2811 O O . GLN A 1 339 ? -6.779 15.690 29.978 1.00 96.81 339 GLN A O 1
ATOM 2816 N N . ASP A 1 340 ? -8.014 14.688 28.365 1.00 97.62 340 ASP A N 1
ATOM 2817 C CA . ASP A 1 340 ? -8.869 15.830 28.035 1.00 97.62 340 ASP A CA 1
ATOM 2818 C C . ASP A 1 340 ? -9.643 16.350 29.270 1.00 97.62 340 ASP A C 1
ATOM 2820 O O . ASP A 1 340 ? -10.399 15.602 29.899 1.00 97.62 340 ASP A O 1
ATOM 2824 N N . PRO A 1 341 ? -9.483 17.635 29.647 1.00 97.75 341 PRO A N 1
ATOM 2825 C CA . PRO A 1 341 ? -10.107 18.180 30.852 1.00 97.75 341 PRO A CA 1
ATOM 2826 C C . PRO A 1 341 ? -11.637 18.124 30.837 1.00 97.75 341 PRO A C 1
ATOM 2828 O O . PRO A 1 341 ? -12.244 17.856 31.870 1.00 97.75 341 PRO A O 1
ATOM 2831 N N . ILE A 1 342 ? -12.266 18.357 29.680 1.00 97.88 342 ILE A N 1
ATOM 2832 C CA . ILE A 1 342 ? -13.731 18.365 29.562 1.00 97.88 342 ILE A CA 1
ATOM 2833 C C . ILE A 1 342 ? -14.273 16.944 29.731 1.00 97.88 342 ILE A C 1
ATOM 2835 O O . ILE A 1 342 ? -15.260 16.736 30.435 1.00 97.88 342 ILE A O 1
ATOM 2839 N N . THR A 1 343 ? -13.594 15.965 29.140 1.00 97.31 343 THR A N 1
ATOM 2840 C CA . THR A 1 343 ? -13.918 14.543 29.268 1.00 97.31 343 THR A CA 1
ATOM 2841 C C . THR A 1 343 ? -13.787 14.061 30.714 1.00 97.31 343 THR A C 1
ATOM 2843 O O . THR A 1 343 ? -14.661 13.348 31.202 1.00 97.31 343 THR A O 1
ATOM 2846 N N . LYS A 1 344 ? -12.770 14.515 31.457 1.00 97.56 344 LYS A N 1
ATOM 2847 C CA . LYS A 1 344 ? -12.642 14.203 32.893 1.00 97.56 344 LYS A CA 1
ATOM 2848 C C . LYS A 1 344 ? -13.804 14.743 33.726 1.00 97.56 344 LYS A C 1
ATOM 2850 O O . LYS A 1 344 ? -14.300 14.037 34.600 1.00 97.56 344 LYS A O 1
ATOM 2855 N N . GLU A 1 345 ? -14.245 15.977 33.478 1.00 98.06 345 GLU A N 1
ATOM 2856 C CA . GLU A 1 345 ? -15.418 16.533 34.173 1.00 98.06 345 GLU A CA 1
ATOM 2857 C C . GLU A 1 345 ? -16.704 15.793 33.787 1.00 98.06 345 GLU A C 1
ATOM 2859 O O . GLU A 1 345 ? -17.534 15.505 34.646 1.00 98.06 345 GLU A O 1
ATOM 2864 N N . TRP A 1 346 ? -16.837 15.407 32.519 1.00 97.75 346 TRP A N 1
ATOM 2865 C CA . TRP A 1 346 ? -17.946 14.585 32.043 1.00 97.75 346 TRP A CA 1
ATOM 2866 C C . TRP A 1 346 ? -18.014 13.219 32.744 1.00 97.75 346 TRP A C 1
ATOM 2868 O O . TRP A 1 346 ? -19.094 12.763 33.136 1.00 97.75 346 TRP A O 1
ATOM 2878 N N . TRP A 1 347 ? -16.867 12.572 32.962 1.00 97.12 347 TRP A N 1
ATOM 2879 C CA . TRP A 1 347 ? -16.788 11.300 33.685 1.00 97.12 347 TRP A CA 1
ATOM 2880 C C . TRP A 1 347 ? -17.216 11.412 35.146 1.00 97.12 347 TRP A C 1
ATOM 2882 O O . TRP A 1 347 ? -17.917 10.531 35.636 1.00 97.12 347 TRP A O 1
ATOM 2892 N N . LYS A 1 348 ? -16.961 12.538 35.823 1.00 97.62 348 LYS A N 1
ATOM 2893 C CA . LYS A 1 348 ? -17.488 12.762 37.185 1.00 97.62 348 LYS A CA 1
ATOM 2894 C C . LYS A 1 348 ? -19.018 12.739 37.251 1.00 97.62 348 LYS A C 1
ATOM 2896 O O . LYS A 1 348 ? -19.562 12.402 38.299 1.00 97.62 348 LYS A O 1
ATOM 2901 N N . CYS A 1 349 ? -19.707 13.094 36.167 1.00 97.12 349 CYS A N 1
ATOM 2902 C CA . CYS A 1 349 ? -21.167 13.020 36.077 1.00 97.12 349 CYS A CA 1
ATOM 2903 C C . CYS A 1 349 ? -21.653 11.622 35.668 1.00 97.12 349 CYS A C 1
ATOM 2905 O O . CYS A 1 349 ? -22.675 11.147 36.159 1.00 97.12 349 CYS A O 1
ATOM 2907 N N . THR A 1 350 ? -20.931 10.952 34.768 1.00 96.69 350 THR A N 1
ATOM 2908 C CA . THR A 1 350 ? -21.392 9.704 34.139 1.00 96.69 350 THR A CA 1
ATOM 2909 C C . THR A 1 350 ? -20.944 8.436 34.867 1.00 96.69 350 THR A C 1
ATOM 2911 O O . THR A 1 350 ? -21.765 7.531 35.033 1.00 96.69 350 THR A O 1
ATOM 2914 N N . ASP A 1 351 ? -19.716 8.379 35.387 1.00 96.31 351 ASP A N 1
ATOM 2915 C CA . ASP A 1 351 ? -19.186 7.219 36.120 1.00 96.31 351 ASP A CA 1
ATOM 2916 C C . ASP A 1 351 ? -20.045 6.831 37.338 1.00 96.31 351 ASP A C 1
ATOM 2918 O O . ASP A 1 351 ? -20.286 5.637 37.542 1.00 96.31 351 ASP A O 1
ATOM 2922 N N . PRO A 1 352 ? -20.596 7.774 38.138 1.00 97.50 352 PRO A N 1
ATOM 2923 C CA . PRO A 1 352 ? -21.473 7.419 39.252 1.00 97.50 352 PRO A CA 1
ATOM 2924 C C . PRO A 1 352 ? -22.747 6.680 38.837 1.00 97.50 352 PRO A C 1
ATOM 2926 O O . PRO A 1 352 ? -23.324 5.980 39.674 1.00 97.50 352 PRO A O 1
ATOM 2929 N N . CYS A 1 353 ? -23.179 6.810 37.579 1.00 97.88 353 CYS A N 1
ATOM 2930 C CA . CYS A 1 353 ? -24.354 6.126 37.042 1.00 97.88 353 CYS A CA 1
ATOM 2931 C C . CYS A 1 353 ? -24.075 4.659 36.680 1.00 97.88 353 CYS A C 1
ATOM 2933 O O . CYS A 1 353 ? -25.011 3.913 36.397 1.00 97.88 353 CYS A O 1
ATOM 2935 N N . GLN A 1 354 ? -22.812 4.235 36.675 1.00 97.38 354 GLN A N 1
ATOM 2936 C CA . GLN A 1 354 ? -22.375 2.986 36.064 1.00 97.38 354 GLN A CA 1
ATOM 2937 C C . GLN A 1 354 ? -21.792 1.998 37.079 1.00 97.38 354 GLN A C 1
ATOM 2939 O O . GLN A 1 354 ? -21.397 2.356 38.192 1.00 97.38 354 GLN A O 1
ATOM 2944 N N . VAL A 1 355 ? -21.749 0.727 36.685 1.00 97.06 355 VAL A N 1
ATOM 2945 C 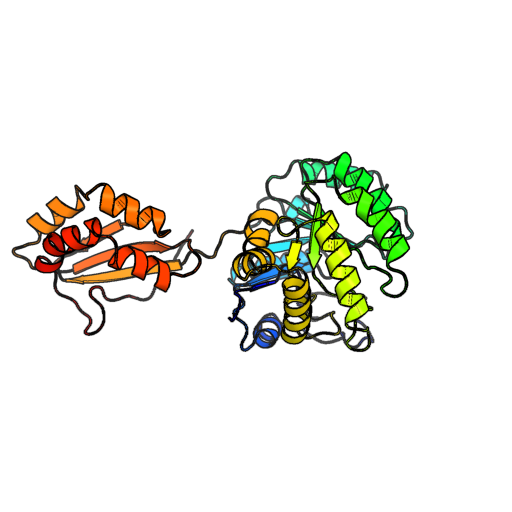CA . VAL A 1 355 ? -21.084 -0.361 37.406 1.00 97.06 355 VAL A CA 1
ATOM 2946 C C . VAL A 1 355 ? -20.290 -1.187 36.398 1.00 97.06 355 VAL A C 1
ATOM 2948 O O . VAL A 1 355 ? -20.872 -1.825 35.516 1.00 97.06 355 VAL A O 1
ATOM 2951 N N . SER A 1 356 ? -18.961 -1.176 36.532 1.00 96.00 356 SER A N 1
ATOM 2952 C CA . SER A 1 356 ? -18.084 -1.951 35.653 1.00 96.00 356 SER A CA 1
ATOM 2953 C C . SER A 1 356 ? -18.319 -3.458 35.803 1.00 96.00 356 SER A C 1
ATOM 2955 O O . SER A 1 356 ? -18.554 -3.973 36.899 1.00 96.00 356 SER A O 1
ATOM 2957 N N . LEU A 1 357 ? -18.241 -4.161 34.673 1.00 94.12 357 LEU A N 1
ATOM 2958 C CA . LEU A 1 357 ? -18.232 -5.624 34.586 1.00 94.12 357 LEU A CA 1
ATOM 2959 C C . LEU A 1 357 ? -16.804 -6.198 34.570 1.00 94.12 357 LEU A C 1
ATOM 2961 O O . LEU A 1 357 ? -16.627 -7.414 34.619 1.00 94.12 357 LEU A O 1
ATOM 2965 N N . SER A 1 358 ? -15.793 -5.331 34.499 1.00 87.81 358 SER A N 1
ATOM 2966 C CA . SER A 1 358 ? -14.373 -5.669 34.452 1.00 87.81 358 SER A CA 1
ATOM 2967 C C . SER A 1 358 ? -13.654 -5.176 35.710 1.00 87.81 358 SER A C 1
ATOM 2969 O O . SER A 1 358 ? -14.085 -4.244 36.385 1.00 87.81 358 SER A O 1
ATOM 2971 N N . LYS A 1 359 ? -12.526 -5.812 36.042 1.00 85.00 359 LYS A N 1
ATOM 2972 C CA . LYS A 1 359 ? -11.633 -5.355 37.122 1.00 85.00 359 LYS A CA 1
ATOM 2973 C C . LYS A 1 359 ? -10.561 -4.380 36.636 1.00 85.00 359 LYS A C 1
ATOM 2975 O O . LYS A 1 359 ? -9.915 -3.743 37.460 1.00 85.00 359 LYS A O 1
ATOM 2980 N N . THR A 1 360 ? -10.330 -4.314 35.327 1.00 80.25 360 THR A N 1
ATOM 2981 C CA . THR A 1 360 ? -9.193 -3.601 34.721 1.00 80.25 360 THR A CA 1
ATOM 2982 C C . THR A 1 360 ? -9.615 -2.437 33.834 1.00 80.25 360 THR A C 1
ATOM 2984 O O . THR A 1 360 ? -8.807 -1.551 33.582 1.00 80.25 360 THR A O 1
ATOM 2987 N N . GLN A 1 361 ? -10.862 -2.423 33.367 1.00 85.06 361 GLN A N 1
ATOM 2988 C CA . GLN A 1 361 ? -11.410 -1.385 32.499 1.00 85.06 361 GLN A CA 1
ATOM 2989 C C . GLN A 1 361 ? -12.778 -0.937 33.023 1.00 85.06 361 GLN A C 1
ATOM 2991 O O . GLN A 1 361 ? -13.477 -1.700 33.693 1.00 85.06 361 GLN A O 1
ATOM 2996 N N . GLN A 1 362 ? -13.167 0.302 32.716 1.00 91.56 362 GLN A N 1
ATOM 2997 C CA . GLN A 1 362 ? -14.483 0.819 33.099 1.00 91.56 362 GLN A CA 1
ATOM 2998 C C . GLN A 1 362 ? -15.603 0.130 32.307 1.00 91.56 362 GLN A C 1
ATOM 3000 O O . GLN A 1 362 ? -16.561 -0.363 32.893 1.00 91.56 362 GLN A O 1
ATOM 3005 N N . TRP A 1 363 ? -15.457 0.050 30.984 1.00 95.75 363 TRP A N 1
ATOM 3006 C CA . TRP A 1 363 ? -16.330 -0.723 30.100 1.00 95.75 363 TRP A CA 1
ATOM 3007 C C . TRP A 1 363 ? -15.633 -2.027 29.707 1.00 95.75 363 TRP A C 1
ATOM 3009 O O . TRP A 1 363 ? -14.416 -2.044 29.537 1.00 95.75 363 TRP A O 1
ATOM 3019 N N . LEU A 1 364 ? -16.389 -3.119 29.591 1.00 95.31 364 LEU A N 1
ATOM 3020 C CA . LEU A 1 364 ? -15.863 -4.413 29.155 1.00 95.31 364 LEU A CA 1
ATOM 3021 C C . LEU A 1 364 ? -15.951 -4.511 27.630 1.00 95.31 364 LEU A C 1
ATOM 3023 O O . LEU A 1 364 ? -17.057 -4.497 27.089 1.00 95.31 364 LEU A O 1
ATOM 3027 N N . ASP A 1 365 ? -14.809 -4.659 26.960 1.00 93.00 365 ASP A N 1
ATOM 3028 C CA . ASP A 1 365 ? -14.761 -4.970 25.528 1.00 93.00 365 ASP A CA 1
ATOM 3029 C C . ASP A 1 365 ? -15.351 -6.365 25.260 1.00 93.00 365 ASP A C 1
ATOM 3031 O O . ASP A 1 365 ? -15.032 -7.339 25.951 1.00 93.00 365 ASP A O 1
ATOM 3035 N N . ILE A 1 366 ? -16.214 -6.469 24.248 1.00 93.06 366 ILE A N 1
ATOM 3036 C CA . ILE A 1 366 ? -16.830 -7.725 23.809 1.00 93.06 366 ILE A CA 1
ATOM 3037 C C . ILE A 1 366 ? -16.499 -8.026 22.348 1.00 93.06 366 ILE A C 1
ATOM 3039 O O . ILE A 1 366 ? -16.262 -7.135 21.537 1.00 93.06 366 ILE A O 1
ATOM 3043 N N . GLN A 1 367 ? -16.477 -9.315 22.017 1.00 85.12 367 GLN A N 1
ATOM 3044 C CA . GLN A 1 367 ? -16.108 -9.794 20.691 1.00 85.12 367 GLN A CA 1
ATOM 3045 C C . GLN A 1 367 ? -17.169 -9.431 19.641 1.00 85.12 367 GLN A C 1
ATOM 3047 O O . GLN A 1 367 ? -18.343 -9.775 19.788 1.00 85.12 367 GLN A O 1
ATOM 3052 N N . GLU A 1 368 ? -16.737 -8.819 18.538 1.00 84.69 368 GLU A N 1
ATOM 3053 C CA . GLU A 1 368 ? -17.536 -8.728 17.315 1.00 84.69 368 GLU A CA 1
ATOM 3054 C C . GLU A 1 368 ? -17.642 -10.122 16.674 1.00 84.69 368 GLU A C 1
ATOM 3056 O O . GLU A 1 368 ? -16.634 -10.749 16.344 1.00 84.69 368 GLU A O 1
ATOM 3061 N N . VAL A 1 369 ? -18.867 -10.632 16.531 1.00 76.00 369 VAL A N 1
ATOM 3062 C CA . VAL A 1 369 ? -19.131 -11.964 15.950 1.00 76.00 369 VAL A CA 1
ATOM 3063 C C . VAL A 1 369 ? -19.512 -11.872 14.469 1.00 76.00 369 VAL A C 1
ATOM 3065 O O . VAL A 1 369 ? -19.288 -12.813 13.710 1.00 76.00 369 VAL A O 1
ATOM 3068 N N . PHE A 1 370 ? -20.089 -10.747 14.047 1.00 79.25 370 PHE A N 1
ATOM 3069 C CA . PHE A 1 370 ? -20.542 -10.507 12.682 1.00 79.25 370 PHE A CA 1
ATOM 3070 C C . PHE A 1 370 ? -20.619 -9.003 12.414 1.00 79.25 370 PHE A C 1
ATOM 3072 O O . PHE A 1 370 ? -21.054 -8.246 13.281 1.00 79.25 370 PHE A O 1
ATOM 3079 N N . HIS A 1 371 ? -20.264 -8.600 11.195 1.00 79.44 371 HIS A N 1
ATOM 3080 C CA . HIS A 1 371 ? -20.421 -7.239 10.696 1.00 79.44 371 HIS A CA 1
ATOM 3081 C C . HIS A 1 371 ? -20.726 -7.265 9.195 1.00 79.44 371 HIS A C 1
ATOM 3083 O O . HIS A 1 371 ? -20.205 -8.107 8.459 1.00 79.44 371 HIS A O 1
ATOM 3089 N N . LEU A 1 372 ? -21.554 -6.324 8.749 1.00 71.88 372 LEU A N 1
ATOM 3090 C CA . LEU A 1 372 ? -21.845 -6.066 7.343 1.00 71.88 372 LEU A CA 1
ATOM 3091 C C . LEU A 1 372 ? -21.627 -4.572 7.090 1.00 71.88 372 LEU A C 1
ATOM 3093 O O . LEU A 1 372 ? -22.218 -3.753 7.789 1.00 71.88 372 LEU A O 1
ATOM 3097 N N . ASP A 1 373 ? -20.751 -4.252 6.133 1.00 64.44 373 ASP A N 1
ATOM 3098 C CA . ASP A 1 373 ? -20.449 -2.871 5.719 1.00 64.44 373 ASP A CA 1
ATOM 3099 C C . ASP A 1 373 ? -21.612 -2.228 4.951 1.00 64.44 373 ASP A C 1
ATOM 3101 O O . ASP A 1 373 ? -22.191 -2.919 4.076 1.00 64.44 373 ASP A O 1
#

Secondary structure (DSSP, 8-state):
---EEEEEEE--B-TTTS--STTTTSTT-S-B-HHHHHHHTTTSEEEEEEEE----SSHHHHHHHHHHHHHH-TTEEEEEEEGGGHHHHTT-TTEEEEEEE-SSS-S-GGG-HHHHHHHHHHTTSTT-EEEEE--GGGHHHHHHHHHH-TTSEEEEGGGG---TT-HHHHHHHHGGGTT-TTEEEEE---TT--TTS-HHHHHHHHHHHHHHH-TTSEEE---BTTSSS-HHHHHHHHHHHHHHTT--HHHHHIIIIIHHHHHHTPPPPPEEEEEEEEE-GGGHHHHHHHHTT--HHHHHHHHHTTEEEEEEEEETTEEEEEEEE-SS-HHHHHHHHHH-HHHHHHHHHHGGGEE-S-SS-SSEEE-------

Organism: NCBI:txid375926

Radius of gyration: 24.41 Å; chains: 1; bounding box: 61×44×70 Å

InterPro domains:
  IPR006680 Amidohydrolase-related [PF04909] (6-265)
  IPR008000 Rhamnose/fucose mutarotase [PF05336] (272-372)
  IPR011008 Dimeric alpha-beta barrel [SSF54909] (270-373)
  IPR032466 Metal-dependent hydrolase [SSF51556] (4-265)
  IPR052350 Metallo-dependent Lactonases [PTHR43569] (3-268)